Protein 3U12 (pdb70)

Radius of gyration: 17.86 Å; Cα contacts (8 Å, |Δi|>4): 496; chains: 2; bounding box: 50×34×43 Å

InterPro domains:
  IPR001394 Peptidase C19, ubiquitin carboxyl-terminal hydrolase [PF00443] (342-948)
  IPR003903 Ubiquitin interacting motif [PF02809] (704-718)
  IPR003903 Ubiquitin interacting motif [PF02809] (807-822)
  IPR003903 Ubiquitin interacting motif [PF02809] (829-844)
  IPR003903 Ubiquitin interacting motif [PS50330] (704-723)
  IPR003903 Ubiquitin interacting motif [PS50330] (806-825)
  IPR003903 Ubiquitin interacting motif [PS50330] (828-847)
  IPR003903 Ubiquitin interacting motif [SM00726] (651-670)
  IPR003903 Ubiquitin interacting motif [SM00726] (704-723)
  IPR003903 Ubiquitin interacting motif [SM00726] (806-825)
  IPR003903 Ubiquitin interacting motif [SM00726] (828-847)
  IPR018200 Ubiquitin specific protease, conserved site [PS00972] (342-357)
  IPR018200 Ubiquitin specific protease, conserved site [PS00973] (889-907)
  IPR028889 Ubiquitin specific protease UPS, catalytic domain [PS50235] (341-951)
  IPR032069 Ubiquitin carboxyl-terminal hydrolase 37, pleckstrin homology-like domain [PF16674] (1-105)
  IPR032069 Ubiquitin carboxyl-terminal hydrolase 37, pleckstrin homology-like domain [cd13312] (4-106)
  IPR038093 Ubiquitin carboxyl-terminal hydrolase 37, pleckstrin homology-like domain superfamily [G3DSA:2.30.29.180] (3-106)
  IPR038765 Papain-like cysteine peptidase superfamily [SSF54001] (340-948)
  IPR050164 Ubiquitin carboxyl-terminal hydrolases [PTHR24006] (226-951)

Structure (mmCIF, N/CA/C/O backbone):
data_3U12
#
_entry.id   3U12
#
_cell.length_a   64.083
_cell.length_b   64.083
_cell.length_c   218.814
_cell.angle_alpha   90.00
_cell.angle_beta   90.00
_cell.angle_gamma   120.00
#
_symmetry.space_group_name_H-M   'P 61 2 2'
#
loop_
_entity.id
_entity.type
_entity.pdbx_description
1 polymer 'USP37 protein'
2 non-polymer 'SULFATE ION'
3 non-polymer 'ACETATE ION'
4 non-polymer 'UNKNOWN ATOM OR ION'
5 non-polymer 1,2-ETHANEDIOL
6 water water
#
loop_
_atom_site.group_PDB
_atom_site.id
_atom_site.type_symbol
_atom_site.label_atom_id
_atom_site.label_alt_id
_atom_site.label_comp_id
_atom_site.label_asym_id
_atom_site.label_entity_id
_atom_site.label_seq_id
_atom_site.pdbx_PDB_ins_code
_atom_site.Cartn_x
_atom_site.Cartn_y
_atom_site.Cartn_z
_atom_site.occupancy
_atom_site.B_iso_or_equiv
_atom_site.auth_seq_id
_atom_site.auth_comp_id
_atom_site.auth_asym_id
_atom_site.auth_atom_id
_atom_site.pdbx_PDB_model_num
ATOM 1 N N . SER A 1 19 ? -14.238 7.386 19.487 1.00 32.36 3 SER A N 1
ATOM 2 C CA . SER A 1 19 ? -13.741 8.667 18.963 1.00 30.49 3 SER A CA 1
ATOM 3 C C . SER A 1 19 ? -12.263 8.895 19.343 1.00 30.93 3 SER A C 1
ATOM 4 O O . SER A 1 19 ? -11.835 8.511 20.435 1.00 29.16 3 SER A O 1
ATOM 7 N N . LEU A 1 20 ? -11.478 9.473 18.421 1.00 25.50 4 LEU A N 1
ATOM 8 C CA . LEU A 1 20 ? -10.065 9.731 18.654 1.00 24.45 4 LEU A CA 1
ATOM 9 C C . LEU A 1 20 ? -9.830 11.176 18.308 1.00 24.31 4 LEU A C 1
ATOM 10 O O . LEU A 1 20 ? -9.836 11.538 17.125 1.00 20.11 4 LEU A O 1
ATOM 15 N N . LYS A 1 21 ? -9.646 12.010 19.341 1.00 19.72 5 LYS A N 1
ATOM 16 C CA . LYS A 1 21 ? -9.466 13.446 19.156 1.00 18.45 5 LYS A CA 1
ATOM 17 C C . LYS A 1 21 ? -8.527 13.957 20.220 1.00 21.96 5 LYS A C 1
ATOM 18 O O . LYS A 1 21 ? -8.719 13.651 21.391 1.00 20.86 5 LYS A O 1
ATOM 24 N N . ILE A 1 22 ? -7.486 14.696 19.815 1.00 15.97 6 ILE A N 1
ATOM 25 C CA . ILE A 1 22 ? -6.513 15.247 20.767 1.00 16.13 6 ILE A CA 1
ATOM 26 C C . ILE A 1 22 ? -6.373 16.735 20.524 1.00 20.66 6 ILE A C 1
ATOM 27 O O . ILE A 1 22 ? -6.516 17.179 19.387 1.00 17.03 6 ILE A O 1
ATOM 32 N N . HIS A 1 23 ? -6.045 17.487 21.574 1.00 21.46 7 HIS A N 1
ATOM 33 C CA . HIS A 1 23 ? -5.985 18.942 21.605 1.00 23.57 7 HIS A CA 1
ATOM 34 C C . HIS A 1 23 ? -4.623 19.507 21.989 1.00 26.83 7 HIS A C 1
ATOM 35 O O . HIS A 1 23 ? -3.931 18.933 22.824 1.00 24.70 7 HIS A O 1
ATOM 42 N N . GLY A 1 24 ? -4.294 20.678 21.432 1.00 23.48 8 GLY A N 1
ATOM 43 C CA . GLY A 1 24 ? -3.054 21.373 21.757 1.00 24.42 8 GLY A CA 1
ATOM 44 C C . GLY A 1 24 ? -2.582 22.309 20.664 1.00 26.20 8 GLY A C 1
ATOM 45 O O . GLY A 1 24 ? -3.169 22.329 19.584 1.00 23.47 8 GLY A O 1
ATOM 46 N N . PRO A 1 25 ? -1.499 23.084 20.897 1.00 23.97 9 PRO A N 1
ATOM 47 C CA . PRO A 1 25 ? -0.964 23.919 19.812 1.00 23.61 9 PRO A CA 1
ATOM 48 C C . PRO A 1 25 ? -0.559 23.030 18.627 1.00 25.01 9 PRO A C 1
ATOM 49 O O . PRO A 1 25 ? 0.042 21.966 18.813 1.00 22.31 9 PRO A O 1
ATOM 53 N N . ILE A 1 26 ? -0.950 23.446 17.426 1.00 20.64 10 ILE A N 1
ATOM 54 C CA . ILE A 1 26 ? -0.708 22.722 16.181 1.00 19.36 10 ILE A CA 1
ATOM 55 C C . ILE A 1 26 ? 0.126 23.547 15.185 1.00 24.54 10 ILE A C 1
ATOM 56 O O . ILE A 1 26 ? -0.145 24.723 14.982 1.00 22.71 10 ILE A O 1
ATOM 61 N N . ARG A 1 27 ? 1.120 22.896 14.548 1.00 22.31 11 ARG A N 1
ATOM 62 C CA . ARG A 1 27 ? 1.962 23.492 13.517 1.00 23.38 11 ARG A CA 1
ATOM 63 C C . ARG A 1 27 ? 1.993 22.493 12.368 1.00 23.63 11 ARG A C 1
ATOM 64 O O . ARG A 1 27 ? 2.171 21.302 12.601 1.00 21.26 11 ARG A O 1
ATOM 72 N N . ILE A 1 28 ? 1.783 22.962 11.135 1.00 20.62 12 ILE A N 1
ATOM 73 C CA . ILE A 1 28 ? 1.781 22.074 9.976 1.00 19.36 12 ILE A CA 1
ATOM 74 C C . ILE A 1 28 ? 2.716 22.608 8.882 1.00 24.78 12 ILE A C 1
ATOM 75 O O . ILE A 1 28 ? 2.832 23.821 8.695 1.00 25.53 12 ILE A O 1
ATOM 80 N N A ARG A 1 29 ? 3.371 21.695 8.165 0.50 21.49 13 ARG A N 1
ATOM 81 N N B ARG A 1 29 ? 3.376 21.689 8.173 0.50 21.53 13 ARG A N 1
ATOM 82 C CA A ARG A 1 29 ? 4.207 22.002 7.013 0.50 23.97 13 ARG A CA 1
ATOM 83 C CA B ARG A 1 29 ? 4.217 21.974 7.017 0.50 24.02 13 ARG A CA 1
ATOM 84 C C A ARG A 1 29 ? 3.639 21.124 5.882 0.50 26.57 13 ARG A C 1
ATOM 85 C C B ARG A 1 29 ? 3.613 21.111 5.892 0.50 26.40 13 ARG A C 1
ATOM 86 O O A ARG A 1 29 ? 3.753 19.896 5.935 0.50 25.89 13 ARG A O 1
ATOM 87 O O B ARG A 1 29 ? 3.685 19.880 5.957 0.50 25.45 13 ARG A O 1
ATOM 102 N N . SER A 1 30 ? 2.940 21.750 4.921 1.00 21.26 14 SER A N 1
ATOM 103 C CA . SER A 1 30 ? 2.330 21.043 3.787 1.00 19.71 14 SER A CA 1
ATOM 104 C C . SER A 1 30 ? 2.107 21.970 2.628 1.00 23.37 14 SER A C 1
ATOM 105 O O . SER A 1 30 ? 2.115 23.192 2.781 1.00 23.72 14 SER A O 1
ATOM 116 N N . GLN A 1 32 ? -0.764 22.231 1.019 1.00 24.48 16 GLN A N 1
ATOM 117 C CA . GLN A 1 32 ? -2.076 22.883 1.167 1.00 24.80 16 GLN A CA 1
ATOM 118 C C . GLN A 1 32 ? -2.098 23.950 2.273 1.00 27.56 16 GLN A C 1
ATOM 119 O O . GLN A 1 32 ? -2.974 24.812 2.254 1.00 26.69 16 GLN A O 1
ATOM 125 N N . THR A 1 33 ? -1.173 23.893 3.245 1.00 22.77 17 THR A N 1
ATOM 126 C CA . THR A 1 33 ? -1.183 24.927 4.295 1.00 22.03 17 THR A CA 1
ATOM 127 C C . THR A 1 33 ? 0.027 25.918 4.263 1.00 26.51 17 THR A C 1
ATOM 128 O O . THR A 1 33 ? 0.006 26.932 4.964 1.00 26.55 17 THR A O 1
ATOM 132 N N . GLY A 1 34 ? 1.105 25.558 3.573 1.00 23.17 18 GLY A N 1
ATOM 133 C CA . GLY A 1 34 ? 2.357 26.300 3.681 1.00 25.03 18 GLY A CA 1
ATOM 134 C C . GLY A 1 34 ? 2.945 25.905 5.038 1.00 27.56 18 GLY A C 1
ATOM 135 O O . GLY A 1 34 ? 2.609 24.834 5.571 1.00 23.37 18 GLY A O 1
ATOM 136 N N . ILE A 1 35 ? 3.805 26.736 5.625 1.00 28.25 19 ILE A N 1
ATOM 137 C CA . ILE A 1 35 ? 4.344 26.447 6.965 1.00 28.90 19 ILE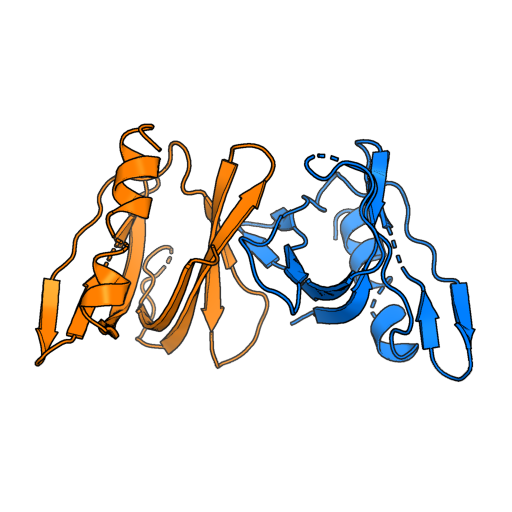 A CA 1
ATOM 138 C C . ILE A 1 35 ? 3.589 27.349 7.933 1.00 32.54 19 ILE A C 1
ATOM 139 O O . ILE A 1 35 ? 3.780 28.565 7.909 1.00 34.67 19 ILE A O 1
ATOM 144 N N . THR A 1 36 ? 2.716 26.770 8.749 1.00 27.05 20 THR A N 1
ATOM 145 C CA . THR A 1 36 ? 1.889 27.560 9.668 1.00 26.83 20 THR A CA 1
ATOM 146 C C . THR A 1 36 ? 2.632 27.921 10.950 1.00 33.03 20 THR A C 1
ATOM 147 O O . THR A 1 36 ? 3.668 27.333 11.245 1.00 34.09 20 THR A O 1
ATOM 151 N N . LYS A 1 37 ? 2.074 28.847 11.740 1.00 30.99 21 LYS A N 1
ATOM 152 C CA . LYS A 1 37 ? 2.608 29.161 13.067 1.00 33.12 21 LYS A CA 1
ATOM 153 C C . LYS A 1 37 ? 1.878 28.212 14.03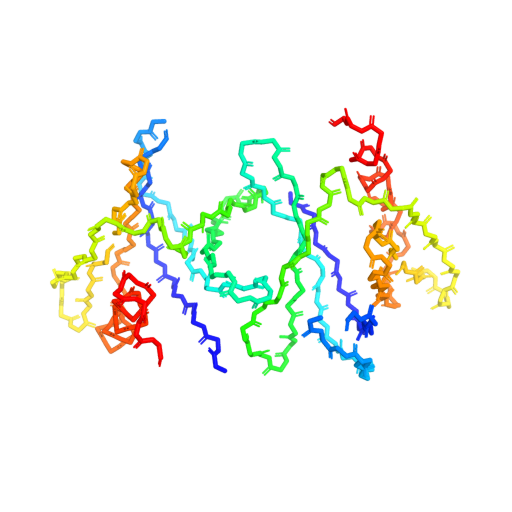6 1.00 35.15 21 LYS A C 1
ATOM 154 O O . LYS A 1 37 ? 0.928 27.545 13.622 1.00 31.20 21 LYS A O 1
ATOM 157 N N . TRP A 1 38 ? 2.322 28.120 15.301 1.00 34.11 22 TRP A N 1
ATOM 158 C CA . TRP A 1 38 ? 1.645 27.287 16.293 1.00 31.94 22 TRP A CA 1
ATOM 159 C C . TRP A 1 38 ? 0.250 27.862 16.564 1.00 34.13 22 TRP A C 1
ATOM 160 O O . TRP A 1 38 ? 0.125 29.049 16.859 1.00 35.04 22 TRP A O 1
ATOM 171 N N . LYS A 1 39 ? -0.795 27.039 16.393 1.00 27.63 23 LYS A N 1
ATOM 172 C CA . LYS A 1 39 ? -2.174 27.485 16.593 1.00 27.04 23 LYS A CA 1
ATOM 173 C C . LYS A 1 39 ? -2.929 26.435 17.381 1.00 28.93 23 LYS A C 1
ATOM 174 O O . LYS A 1 39 ? -2.946 25.267 16.986 1.00 27.06 23 LYS A O 1
ATOM 180 N N . GLU A 1 40 ? -3.609 26.863 18.447 1.00 25.26 24 GLU A N 1
ATOM 181 C CA . GLU A 1 40 ? -4.400 25.979 19.300 1.00 24.29 24 GLU A CA 1
ATOM 182 C C . GLU A 1 40 ? -5.508 25.299 18.489 1.00 25.43 24 GLU A C 1
ATOM 183 O O . GLU A 1 40 ? -6.218 25.962 17.730 1.00 23.47 24 GLU A O 1
ATOM 189 N N . GLY A 1 41 ? -5.659 23.992 18.667 1.00 20.56 25 GLY A N 1
ATOM 190 C CA . GLY A 1 41 ? -6.710 23.263 17.964 1.00 17.97 25 GLY A CA 1
ATOM 191 C C . GLY A 1 41 ? -6.773 21.798 18.297 1.00 20.16 25 GLY A C 1
ATOM 192 O O . GLY A 1 41 ? -6.349 21.397 19.369 1.00 18.14 25 GLY A O 1
ATOM 193 N N . SER A 1 42 ? -7.277 20.981 17.367 1.00 17.45 26 SER A N 1
ATOM 194 C CA . SER A 1 42 ? -7.377 19.558 17.600 1.00 17.19 26 SER A CA 1
ATOM 195 C C . SER A 1 42 ? -7.148 18.752 16.318 1.00 19.36 26 SER A C 1
ATOM 196 O O . SER A 1 42 ? -7.325 19.287 15.215 1.00 17.69 26 SER A O 1
ATOM 199 N N . PHE A 1 43 ? -6.710 17.487 16.491 1.00 14.08 27 PHE A N 1
ATOM 200 C CA . PHE A 1 43 ? -6.596 16.444 15.478 1.00 13.58 27 PHE A CA 1
ATOM 201 C C . PHE A 1 43 ? -7.760 15.493 15.789 1.00 19.05 27 PHE A C 1
ATOM 202 O O . PHE A 1 43 ? -7.891 15.057 16.930 1.00 18.61 27 PHE A O 1
ATOM 210 N N . GLU A 1 44 ? -8.587 15.170 14.800 1.00 15.90 28 GLU A N 1
ATOM 211 C CA . GLU A 1 44 ? -9.722 14.258 15.015 1.00 16.36 28 GLU A CA 1
ATOM 212 C C . GLU A 1 44 ? -9.682 13.201 13.928 1.00 19.92 28 GLU A C 1
ATOM 213 O O . GLU A 1 44 ? -9.511 13.543 12.756 1.00 18.25 28 GLU A O 1
ATOM 219 N N . ILE A 1 45 ? -9.919 11.939 14.295 1.00 16.27 29 ILE A N 1
ATOM 220 C CA . ILE A 1 45 ? -9.964 10.897 13.280 1.00 15.05 29 ILE A CA 1
ATOM 221 C C . ILE A 1 45 ? -11.378 10.849 12.672 1.00 17.48 29 ILE A C 1
ATOM 222 O O . ILE A 1 45 ? -12.364 10.831 13.418 1.00 16.13 29 ILE A O 1
ATOM 227 N N . VAL A 1 46 ? -11.464 10.758 11.329 1.00 13.95 30 VAL A N 1
ATOM 228 C CA . VAL A 1 46 ? -12.744 10.563 10.626 1.00 15.26 30 VAL A CA 1
ATOM 229 C C . VAL A 1 46 ? -12.594 9.376 9.647 1.00 16.72 30 VAL A C 1
ATOM 230 O O . VAL A 1 46 ? -11.479 8.988 9.364 1.00 15.06 30 VAL A O 1
ATOM 234 N N . GLU A 1 47 ? -13.692 8.859 9.090 1.00 16.25 31 GLU A N 1
ATOM 235 C CA . GLU A 1 47 ? -13.589 7.751 8.137 1.00 18.45 31 GLU A CA 1
ATOM 236 C C . GLU A 1 47 ? -14.766 7.629 7.209 1.00 26.54 31 GLU A C 1
ATOM 237 O O . GLU A 1 47 ? -15.842 8.183 7.458 1.00 26.41 31 GLU A O 1
ATOM 243 N N . LYS A 1 48 ? -14.560 6.850 6.144 1.00 26.93 32 LYS A N 1
ATOM 244 C CA . LYS A 1 48 ? -15.586 6.450 5.167 1.00 30.06 32 LYS A CA 1
ATOM 245 C C . LYS A 1 48 ? -15.085 5.192 4.474 1.00 38.00 32 LYS A C 1
ATOM 246 O O . LYS A 1 48 ? -13.946 5.179 4.006 1.00 37.18 32 LYS A O 1
ATOM 252 N N . GLU A 1 49 ? -15.916 4.140 4.448 1.00 39.54 33 GLU A N 1
ATOM 253 C CA . GLU A 1 49 ? -15.663 2.833 3.818 1.00 42.66 33 GLU A CA 1
ATOM 254 C C . GLU A 1 49 ? -14.177 2.412 3.916 1.00 47.45 33 GLU A C 1
ATOM 255 O O . GLU A 1 49 ? -13.463 2.356 2.910 1.00 48.52 33 GLU A O 1
ATOM 257 N N . ASN A 1 50 ? -13.712 2.220 5.160 1.00 43.38 34 ASN A N 1
ATOM 258 C CA . ASN A 1 50 ? -12.359 1.793 5.546 1.00 43.76 34 ASN A CA 1
ATOM 259 C C . ASN A 1 50 ? -11.234 2.830 5.326 1.00 43.60 34 ASN A C 1
ATOM 260 O O . ASN A 1 50 ? -10.153 2.629 5.878 1.00 44.55 34 ASN A O 1
ATOM 262 N N . LYS A 1 51 ? -11.464 3.922 4.569 1.00 35.66 35 LYS A N 1
ATOM 263 C CA . LYS A 1 51 ? -10.433 4.955 4.386 1.00 31.21 35 LYS A CA 1
ATOM 264 C C . LYS A 1 51 ? -10.446 5.919 5.601 1.00 29.67 35 LYS A C 1
ATOM 265 O O . LYS A 1 51 ? -11.466 6.557 5.887 1.00 27.70 35 LYS A O 1
ATOM 271 N N . VAL A 1 52 ? -9.305 6.031 6.289 1.00 22.05 36 VAL A N 1
ATOM 272 C CA . VAL A 1 52 ? -9.163 6.853 7.493 1.00 18.83 36 VAL A CA 1
ATOM 273 C C . VAL A 1 52 ? -8.483 8.180 7.167 1.00 19.00 36 VAL A C 1
ATOM 274 O O . VAL A 1 52 ? -7.496 8.201 6.431 1.00 18.05 36 VAL A O 1
ATOM 278 N N . SER A 1 53 ? -9.031 9.292 7.685 1.00 14.03 37 SER A N 1
ATOM 279 C CA . SER A 1 53 ? -8.415 10.592 7.488 1.00 13.06 37 SER A CA 1
ATOM 280 C C . SER A 1 53 ? -8.324 11.331 8.806 1.00 16.16 37 SER A C 1
ATOM 281 O O . SER A 1 53 ? -8.880 10.880 9.821 1.00 16.81 37 SER A O 1
ATOM 284 N N A LEU A 1 54 ? -7.603 12.460 8.807 0.50 14.84 38 LEU A N 1
ATOM 285 N N B LEU A 1 54 ? -7.608 12.450 8.805 0.50 12.31 38 LEU A N 1
ATOM 286 C CA A LEU A 1 54 ? -7.407 13.294 9.986 0.50 14.67 38 LEU A CA 1
ATOM 287 C CA B LEU A 1 54 ? -7.446 13.277 9.984 0.50 10.71 38 LEU A CA 1
ATOM 288 C C A LEU A 1 54 ? -7.871 14.728 9.703 0.50 15.18 38 LEU A C 1
ATOM 289 C C B LEU A 1 5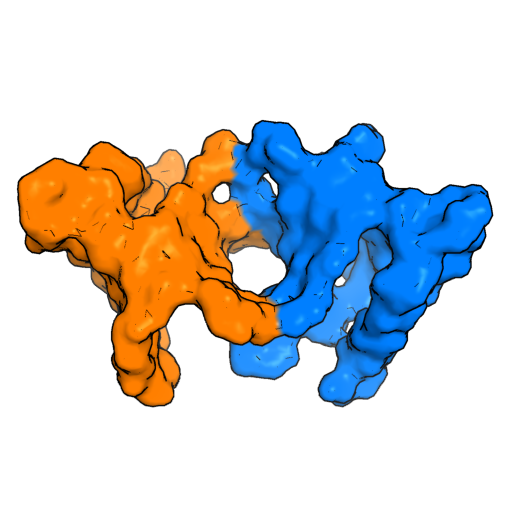4 ? -7.951 14.686 9.659 0.50 13.30 38 LEU A C 1
ATOM 290 O O A LEU A 1 54 ? -7.421 15.339 8.736 0.50 14.43 38 LEU A O 1
ATOM 291 O O B LEU A 1 54 ? -7.600 15.241 8.619 0.50 12.70 38 LEU A O 1
ATOM 300 N N . VAL A 1 55 ? -8.746 15.264 10.567 1.00 11.94 39 VAL A N 1
ATOM 301 C CA . VAL A 1 55 ? -9.252 16.623 10.442 1.00 12.51 39 VAL A CA 1
ATOM 302 C C . VAL A 1 55 ? -8.515 17.505 11.437 1.00 16.24 39 VAL A C 1
ATOM 303 O O . VAL A 1 55 ? -8.425 17.172 12.624 1.00 14.21 39 VAL A O 1
ATOM 307 N N . VAL A 1 56 ? -8.044 18.658 10.954 1.00 15.21 40 VAL A N 1
ATOM 308 C CA . VAL A 1 56 ? -7.386 19.669 11.777 1.00 15.70 40 VAL A CA 1
ATOM 309 C C . VAL A 1 56 ? -8.387 20.812 11.977 1.00 20.02 40 VAL A C 1
ATOM 310 O O . VAL A 1 56 ? -8.736 21.505 11.023 1.00 18.63 40 VAL A O 1
ATOM 314 N N . HIS A 1 57 ? -8.858 20.990 13.208 1.00 18.96 41 HIS A N 1
ATOM 315 C CA . HIS A 1 57 ? -9.781 22.086 13.554 1.00 20.75 41 HIS A CA 1
ATOM 316 C C . HIS A 1 57 ? -8.982 23.079 14.389 1.00 25.16 41 HIS A C 1
ATOM 317 O O . HIS A 1 57 ? -8.222 22.673 15.284 1.00 25.64 41 HIS A O 1
ATOM 324 N N . TYR A 1 58 ? -9.170 24.362 14.135 1.00 18.86 42 TYR A N 1
ATOM 325 C CA . TYR A 1 58 ? -8.525 25.400 14.925 1.00 20.48 42 TYR A CA 1
ATOM 326 C C . TYR A 1 58 ? -9.564 26.078 15.780 1.00 28.50 42 TYR A C 1
ATOM 327 O O . TYR A 1 58 ? -10.714 26.214 15.356 1.00 27.41 42 TYR A O 1
ATOM 336 N N . ASN A 1 59 ? -9.166 26.486 17.000 1.00 29.34 43 ASN A N 1
ATOM 337 C CA . ASN A 1 59 ? -10.033 27.223 17.921 1.00 32.32 43 ASN A CA 1
ATOM 338 C C . ASN A 1 59 ? -10.537 28.517 17.284 1.00 36.87 43 ASN A C 1
ATOM 339 O O . ASN A 1 59 ? -11.699 28.831 17.475 1.00 38.21 43 ASN A O 1
ATOM 344 N N . THR A 1 60 ? -9.686 29.238 16.514 1.00 34.36 44 THR A N 1
ATOM 345 C CA . THR A 1 60 ? -10.042 30.507 15.853 1.00 36.77 44 THR A CA 1
ATOM 346 C C . THR A 1 60 ? -11.111 30.338 14.757 1.00 41.56 44 THR A C 1
ATOM 347 O O . THR A 1 60 ? -11.719 31.323 14.359 1.00 44.25 44 THR A O 1
ATOM 351 N N . GLY A 1 61 ? -11.333 29.113 14.289 1.00 36.40 45 GLY A N 1
ATOM 352 C CA . GLY A 1 61 ? -12.344 28.846 13.270 1.00 35.41 45 GLY A CA 1
ATOM 353 C C . GLY A 1 61 ? -11.781 28.571 11.893 1.00 35.54 45 GLY A C 1
ATOM 354 O O . GLY A 1 61 ? -10.672 28.041 11.765 1.00 33.94 45 GLY A O 1
ATOM 355 N N . GLY A 1 62 ? -12.548 28.940 10.872 1.00 30.03 46 GLY A N 1
ATOM 356 C CA . GLY A 1 62 ? -12.200 28.673 9.481 1.00 28.62 46 GLY A CA 1
ATOM 357 C C . GLY A 1 62 ? -12.643 27.279 9.056 1.00 30.26 46 GLY A C 1
ATOM 358 O O . GLY A 1 62 ? -13.091 26.486 9.890 1.00 29.51 46 GLY A O 1
ATOM 359 N N . ILE A 1 63 ? -12.520 26.955 7.760 1.00 24.83 47 ILE A N 1
ATOM 360 C CA . ILE A 1 63 ? -12.881 25.619 7.257 1.00 21.65 47 ILE A CA 1
ATOM 361 C C . ILE A 1 63 ? -11.774 24.610 7.637 1.00 22.41 47 ILE A C 1
ATOM 362 O O . ILE A 1 63 ? -10.628 24.793 7.216 1.00 21.96 47 ILE A O 1
ATOM 367 N N . PRO A 1 64 ? -12.089 23.533 8.390 1.00 16.58 48 PRO A N 1
ATOM 368 C CA . PRO A 1 64 ? -11.045 22.548 8.733 1.00 14.92 48 PRO A CA 1
ATOM 369 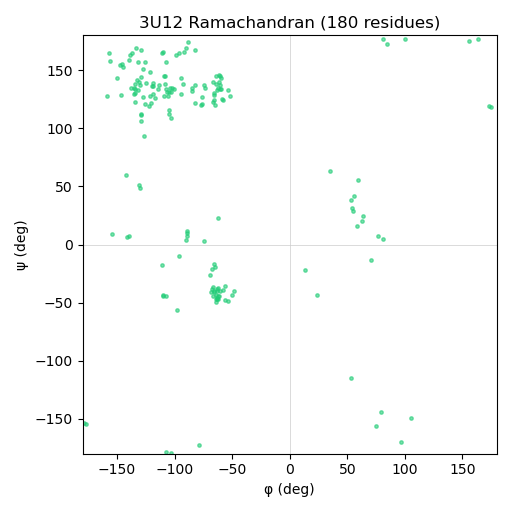C C . PRO A 1 64 ? -10.441 21.875 7.508 1.00 17.72 48 PRO A C 1
ATOM 370 O O . PRO A 1 64 ? -11.136 21.623 6.541 1.00 18.69 48 PRO A O 1
ATOM 374 N N . ARG A 1 65 ? -9.160 21.558 7.572 1.00 16.29 49 ARG A N 1
ATOM 375 C CA . ARG A 1 65 ? -8.451 20.859 6.502 1.00 16.14 49 ARG A CA 1
ATOM 376 C C . ARG A 1 65 ? -8.341 19.401 6.859 1.00 19.10 49 ARG A C 1
ATOM 377 O O . ARG A 1 65 ? -8.228 19.042 8.055 1.00 19.68 49 ARG A O 1
ATOM 385 N N A ILE A 1 66 ? -8.359 18.545 5.841 0.50 15.46 50 ILE A N 1
ATOM 386 N N B ILE A 1 66 ? -8.326 18.563 5.824 0.50 15.86 50 ILE A N 1
ATOM 387 C CA A ILE A 1 66 ? -8.291 17.105 6.028 0.50 15.27 50 ILE A CA 1
ATOM 388 C CA B ILE A 1 66 ? -8.254 17.115 5.920 0.50 15.88 50 ILE A CA 1
ATOM 389 C C A ILE A 1 66 ? -7.075 16.496 5.315 0.50 19.16 50 ILE A C 1
ATOM 390 C C B ILE A 1 66 ? -6.963 16.574 5.346 0.50 19.51 50 ILE A C 1
ATOM 391 O O A ILE A 1 66 ? -6.746 16.872 4.192 0.50 19.52 50 ILE A O 1
ATOM 392 O O B ILE A 1 66 ? -6.488 17.051 4.317 0.50 20.31 50 ILE A O 1
ATOM 401 N N . PHE A 1 67 ? -6.443 15.514 5.983 1.00 15.36 51 PHE A N 1
ATOM 402 C CA . PHE A 1 67 ? -5.254 14.829 5.514 1.00 15.47 51 PHE A CA 1
ATOM 403 C C . PHE A 1 67 ? -5.579 13.359 5.553 1.00 19.26 51 PHE A C 1
ATOM 404 O O . PHE A 1 67 ? -5.979 12.837 6.607 1.00 18.15 51 PHE A O 1
ATOM 412 N N . GLN A 1 68 ? -5.416 12.686 4.421 1.00 17.74 52 GLN A N 1
ATOM 413 C CA . GLN A 1 68 ? -5.612 11.235 4.329 1.00 18.41 52 GLN A CA 1
ATOM 414 C C . GLN A 1 68 ? -4.550 10.507 5.148 1.00 21.10 52 GLN A C 1
ATOM 415 O O . GLN A 1 68 ? -3.393 10.918 5.132 1.00 20.00 52 GLN A O 1
ATOM 421 N N . LEU A 1 69 ? -4.954 9.428 5.863 1.00 17.74 53 LEU A N 1
ATOM 422 C CA . LEU A 1 69 ? -4.056 8.597 6.663 1.00 17.75 53 LEU A CA 1
ATOM 423 C C . LEU A 1 69 ? -3.873 7.225 6.055 1.00 21.27 53 LEU A C 1
ATOM 424 O O . LEU A 1 69 ? -2.746 6.756 6.014 1.00 20.47 53 LEU A O 1
ATOM 429 N N . SER A 1 70 ? -4.961 6.580 5.579 1.00 20.26 54 SER A N 1
ATOM 430 C CA . SER A 1 70 ? -4.896 5.232 4.967 1.00 22.51 54 SER A CA 1
ATOM 431 C C . SER A 1 70 ? -3.956 5.245 3.765 1.00 26.79 54 SER A C 1
ATOM 432 O O . SER A 1 70 ? -4.092 6.123 2.890 1.00 25.19 54 SER A O 1
ATOM 435 N N . HIS A 1 71 ? -2.947 4.337 3.783 1.00 25.08 55 HIS A N 1
ATOM 436 C CA . HIS A 1 71 ? -1.885 4.200 2.771 1.00 27.60 55 HIS A CA 1
ATOM 437 C C . HIS A 1 71 ? -1.164 5.548 2.566 1.00 29.35 55 HIS A C 1
ATOM 438 O O . HIS A 1 71 ? -0.765 5.838 1.438 1.00 28.52 55 HIS A O 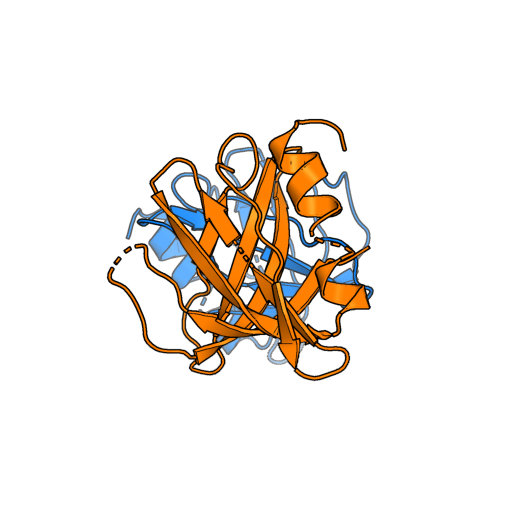1
ATOM 445 N N . ASN A 1 72 ? -1.057 6.388 3.630 1.00 23.48 56 ASN A N 1
ATOM 446 C CA . ASN A 1 72 ? -0.454 7.724 3.515 1.00 22.76 56 ASN A CA 1
ATOM 447 C C . ASN A 1 72 ? 0.401 8.122 4.735 1.00 25.71 56 ASN A C 1
ATOM 448 O O . ASN A 1 72 ? 0.886 9.245 4.791 1.00 25.08 56 ASN A O 1
ATOM 453 N N . ILE A 1 73 ? 0.626 7.214 5.679 1.00 21.73 57 ILE A N 1
ATOM 454 C CA . ILE A 1 73 ? 1.457 7.504 6.853 1.00 22.90 57 ILE A CA 1
ATOM 455 C C . ILE A 1 73 ? 2.889 7.041 6.570 1.00 32.62 57 ILE A C 1
ATOM 456 O O . ILE A 1 73 ? 3.102 5.899 6.137 1.00 33.90 57 ILE A O 1
ATOM 461 N N . LYS A 1 74 ? 3.853 7.938 6.805 1.00 29.66 58 LYS A N 1
ATOM 462 C CA . LYS A 1 74 ? 5.269 7.653 6.628 1.00 32.20 58 LYS A CA 1
ATOM 463 C C . LYS A 1 74 ? 5.839 7.295 7.991 1.00 36.63 58 LYS A C 1
ATOM 464 O O . LYS A 1 74 ? 6.390 6.202 8.150 1.00 40.33 58 LYS A O 1
ATOM 470 N N . ASN A 1 75 ? 5.693 8.196 8.987 1.00 31.07 59 ASN A N 1
ATOM 471 C CA . ASN A 1 75 ? 6.183 7.932 10.350 1.00 32.07 59 ASN A CA 1
ATOM 472 C C . ASN A 1 75 ? 5.436 8.750 11.406 1.00 33.37 59 ASN A C 1
ATOM 473 O O . ASN A 1 75 ? 4.759 9.748 11.096 1.00 30.50 59 ASN A O 1
ATOM 478 N N . VAL A 1 76 ? 5.485 8.261 12.637 1.00 29.77 60 VAL A N 1
ATOM 479 C CA . VAL A 1 76 ? 4.875 8.873 13.819 1.00 30.24 60 VAL A CA 1
ATOM 480 C C . VAL A 1 76 ? 5.894 8.852 14.954 1.00 36.67 60 VAL A C 1
ATOM 481 O O . VAL A 1 76 ? 6.418 7.791 15.307 1.00 38.49 60 VAL A O 1
ATOM 485 N N . VAL A 1 77 ? 6.209 10.028 15.489 1.00 32.76 61 VAL A N 1
ATOM 486 C CA . VAL A 1 77 ? 7.179 10.178 16.567 1.00 34.69 61 VAL A CA 1
ATOM 487 C C . VAL A 1 77 ? 6.502 10.924 17.715 1.00 38.17 61 VAL A C 1
ATOM 488 O O . VAL A 1 77 ? 5.762 11.880 17.467 1.00 35.14 61 VAL A O 1
ATOM 492 N N . LEU A 1 78 ? 6.763 10.488 18.958 1.00 35.27 62 LEU A N 1
ATOM 493 C CA . LEU A 1 78 ? 6.345 11.159 20.186 1.00 36.46 62 LEU A CA 1
ATOM 494 C C . LEU A 1 78 ? 7.598 11.643 20.876 1.00 45.59 62 LEU A C 1
ATOM 495 O O . LEU A 1 78 ? 8.582 10.903 20.956 1.00 48.29 62 LEU A O 1
ATOM 500 N N . ARG A 1 79 ? 7.563 12.864 21.398 1.00 44.01 63 ARG A N 1
ATOM 501 C CA . ARG A 1 79 ? 8.673 13.449 22.149 1.00 47.42 63 ARG A CA 1
ATOM 502 C C . ARG A 1 79 ? 8.137 14.081 23.439 1.00 51.86 63 ARG A C 1
ATOM 503 O O . ARG A 1 79 ? 7.031 14.629 23.404 1.00 48.59 63 ARG A O 1
ATOM 511 N N . PRO A 1 80 ? 8.856 13.991 24.593 1.00 52.24 64 PRO A N 1
ATOM 512 C CA . PRO A 1 80 ? 8.337 14.614 25.828 1.00 53.47 64 PRO A CA 1
ATOM 513 C C . PRO A 1 80 ? 8.173 16.124 25.674 1.00 58.29 64 PRO A C 1
ATOM 514 O O . PRO A 1 80 ? 9.004 16.769 25.034 1.00 60.04 64 PRO A O 1
ATOM 518 N N . SER A 1 81 ? 7.084 16.675 26.221 1.00 53.99 65 SER A N 1
ATOM 519 C CA . SER A 1 81 ? 6.768 18.101 26.118 1.00 54.26 65 SER A CA 1
ATOM 520 C C . SER A 1 81 ? 6.440 18.694 27.492 1.00 61.94 65 SER A C 1
ATOM 521 O O . SER A 1 81 ? 5.443 19.406 27.657 1.00 61.15 65 SER A O 1
ATOM 524 N N . GLY A 1 82 ? 7.302 18.401 28.453 1.00 63.25 66 GLY A N 1
ATOM 525 C CA . GLY A 1 82 ? 7.150 18.810 29.842 1.00 66.05 66 GLY A CA 1
ATOM 526 C C . GLY A 1 82 ? 6.524 17.694 30.654 1.00 69.16 66 GLY A C 1
ATOM 527 O O . GLY A 1 82 ? 6.372 16.570 30.151 1.00 67.96 66 GLY A O 1
ATOM 528 N N . ALA A 1 83 ? 6.136 18.003 31.907 1.00 65.38 67 ALA A N 1
ATOM 529 C CA . ALA A 1 83 ? 5.529 17.036 32.822 1.00 64.53 67 ALA A CA 1
ATOM 530 C C . ALA A 1 83 ? 4.142 16.567 32.363 1.00 61.16 67 ALA A C 1
ATOM 531 O O . ALA A 1 83 ? 3.242 17.384 32.149 1.00 58.93 67 ALA A O 1
ATOM 533 N N . LYS A 1 84 ? 4.007 15.233 32.190 1.00 53.74 68 LYS A N 1
ATOM 534 C CA . LYS A 1 84 ? 2.810 14.471 31.816 1.00 49.71 68 LYS A CA 1
ATOM 535 C C . LYS A 1 84 ? 2.257 14.820 30.433 1.00 46.32 68 LYS A C 1
ATOM 536 O O . LYS A 1 84 ? 1.089 14.532 30.157 1.00 43.20 68 LYS A O 1
ATOM 538 N N . GLN A 1 85 ? 3.094 15.414 29.559 1.00 40.39 69 GLN A N 1
ATOM 539 C CA . GLN A 1 85 ? 2.673 15.828 28.220 1.00 36.74 69 GLN A CA 1
ATOM 540 C C . GLN A 1 85 ? 3.643 15.372 27.139 1.00 38.60 69 GLN A C 1
ATOM 541 O O . GLN A 1 85 ? 4.818 15.108 27.407 1.00 38.43 69 GLN A O 1
ATOM 547 N N . SER A 1 86 ? 3.141 15.279 25.912 1.00 32.83 70 SER A N 1
ATOM 548 C CA . SER A 1 86 ? 3.936 14.848 24.770 1.00 31.93 70 SER A CA 1
ATOM 549 C C . SER A 1 86 ? 3.638 15.655 23.514 1.00 32.27 70 SER A C 1
ATOM 550 O O . SER A 1 86 ? 2.580 16.289 23.386 1.00 29.37 70 SER A O 1
ATOM 553 N N . ARG A 1 87 ? 4.598 15.630 22.592 1.00 29.07 71 ARG A N 1
ATOM 554 C CA . ARG A 1 87 ? 4.472 16.237 21.282 1.00 27.28 71 ARG A CA 1
ATOM 555 C C . ARG A 1 87 ? 4.383 15.089 20.314 1.00 28.97 71 ARG A C 1
ATOM 556 O O . ARG A 1 87 ? 5.210 14.177 20.363 1.00 30.84 71 ARG A O 1
ATOM 564 N N . LEU A 1 88 ? 3.366 15.105 19.469 1.00 23.06 72 LEU A N 1
ATOM 565 C CA . LEU A 1 88 ? 3.161 14.060 18.482 1.00 22.87 72 LEU A CA 1
ATOM 566 C C . LEU A 1 88 ? 3.494 14.627 17.116 1.00 27.87 72 LEU A C 1
ATOM 567 O O . LEU A 1 88 ? 2.947 15.658 16.725 1.00 25.62 72 LEU A O 1
ATOM 580 N N . LEU A 1 90 ? 3.588 13.646 13.126 1.00 21.99 74 LEU A N 1
ATOM 581 C CA . LEU A 1 90 ? 3.101 12.776 12.068 1.00 20.58 74 LEU A CA 1
ATOM 582 C C . LEU A 1 90 ? 3.627 13.243 10.720 1.00 23.96 74 LEU A C 1
ATOM 583 O O . LEU A 1 90 ? 3.296 14.347 10.287 1.00 21.22 74 LEU A O 1
ATOM 588 N N . THR A 1 91 ? 4.400 12.381 10.045 1.00 21.31 75 THR A N 1
ATOM 589 C CA . THR A 1 91 ? 4.863 12.634 8.687 1.00 22.83 75 THR A CA 1
ATOM 590 C C . THR A 1 91 ? 4.041 11.746 7.757 1.00 25.84 75 THR A C 1
ATOM 591 O O . THR A 1 91 ? 3.908 10.540 7.994 1.00 25.06 75 THR A O 1
ATOM 595 N N . LEU A 1 92 ? 3.510 12.338 6.693 1.00 21.72 76 LEU A N 1
ATOM 596 C CA . LEU A 1 92 ? 2.747 11.616 5.678 1.00 21.63 76 LEU A CA 1
ATOM 597 C C . LEU A 1 92 ? 3.637 11.250 4.498 1.00 31.06 76 LEU A C 1
ATOM 598 O O . LEU A 1 92 ? 4.720 11.802 4.392 1.00 33.09 76 LEU A O 1
ATOM 603 N N . GLN A 1 93 ? 3.190 10.327 3.613 1.00 30.86 77 GLN A N 1
ATOM 604 C CA . GLN A 1 93 ? 3.959 9.851 2.456 1.00 34.17 77 GLN A CA 1
ATOM 605 C C . GLN A 1 93 ? 4.167 10.948 1.403 1.00 40.19 77 GLN A C 1
ATOM 606 O O . GLN A 1 93 ? 5.128 10.877 0.626 1.00 41.89 77 GLN A O 1
ATOM 612 N N . ASP A 1 94 ? 3.317 11.987 1.417 1.00 35.82 78 ASP A N 1
ATOM 613 C CA . ASP A 1 94 ? 3.474 13.119 0.510 1.00 37.84 78 ASP A CA 1
ATOM 614 C C . ASP A 1 94 ? 4.378 14.209 1.144 1.00 40.76 78 ASP A C 1
ATOM 615 O O . ASP A 1 94 ? 4.510 15.301 0.591 1.00 41.65 78 ASP A O 1
ATOM 620 N N . ASN A 1 95 ? 4.989 13.894 2.309 1.00 35.73 79 ASN A N 1
ATOM 621 C CA . ASN A 1 95 ? 5.944 14.724 3.059 1.00 36.36 79 ASN A CA 1
ATOM 622 C C . ASN A 1 95 ? 5.297 15.802 3.924 1.00 35.78 79 ASN A C 1
ATOM 623 O O . ASN A 1 95 ? 6.026 16.572 4.557 1.00 36.55 79 ASN A O 1
ATOM 628 N N . SER A 1 96 ? 3.945 15.832 4.003 1.00 28.16 80 SER A N 1
ATOM 629 C CA . SER A 1 96 ? 3.247 16.728 4.920 1.00 25.23 80 SER A CA 1
ATOM 630 C C . SER A 1 96 ? 3.712 16.358 6.348 1.00 28.11 80 SER A C 1
ATOM 631 O O . SER A 1 96 ? 3.899 15.172 6.663 1.00 27.30 80 SER A O 1
ATOM 634 N N . PHE A 1 97 ? 3.983 17.373 7.164 1.00 24.06 81 PHE A N 1
ATOM 635 C CA . PHE A 1 97 ? 4.440 17.196 8.535 1.00 23.46 81 PHE A CA 1
ATOM 636 C C . PHE A 1 97 ? 3.455 17.914 9.443 1.00 25.91 81 PHE A C 1
ATOM 637 O O . PHE A 1 97 ? 3.270 19.124 9.310 1.00 26.05 81 PHE A O 1
ATOM 645 N N . LEU A 1 98 ? 2.809 17.164 10.333 1.00 19.91 82 LEU A N 1
ATOM 646 C CA . LEU A 1 98 ? 1.819 17.675 11.276 1.00 19.03 82 LEU A CA 1
ATOM 647 C C . LEU A 1 98 ? 2.312 17.490 12.682 1.00 22.74 82 LEU A C 1
ATOM 648 O O . LEU A 1 98 ? 2.636 16.365 13.082 1.00 21.78 82 LEU A O 1
ATOM 653 N N A SER A 1 99 ? 2.339 18.579 13.444 0.50 19.31 83 SER A N 1
ATOM 654 N N B SER A 1 99 ? 2.385 18.583 13.445 0.50 19.84 83 SER A N 1
ATOM 655 C CA A SER A 1 99 ? 2.764 18.543 14.836 0.50 20.04 83 SER A CA 1
ATOM 656 C CA B SER A 1 99 ? 2.839 18.527 14.835 0.50 20.85 83 SER A CA 1
ATOM 657 C C A SER A 1 99 ? 1.681 19.047 15.772 0.50 22.90 83 SER A C 1
ATOM 658 C C B SER A 1 99 ? 1.777 19.088 15.797 0.50 23.68 83 SER A C 1
ATOM 659 O O A SER A 1 99 ? 0.952 19.984 15.446 0.50 21.32 83 SER A O 1
ATOM 660 O O B SER A 1 99 ? 1.136 20.095 15.496 0.50 22.74 83 SER A O 1
ATOM 665 N N . ILE A 1 100 ? 1.569 18.400 16.929 1.00 19.75 84 ILE A N 1
ATOM 666 C CA . ILE A 1 100 ? 0.612 18.785 17.966 1.00 18.08 84 ILE A CA 1
ATOM 667 C C . ILE A 1 100 ? 1.360 18.676 19.285 1.00 21.76 84 ILE A C 1
ATOM 668 O O . ILE A 1 100 ? 2.004 17.657 19.562 1.00 20.69 84 ILE A O 1
ATOM 673 N N . ASP A 1 101 ? 1.357 19.771 20.041 1.00 19.10 85 ASP A N 1
ATOM 674 C CA . ASP A 1 101 ? 2.146 19.873 21.261 1.00 20.93 85 ASP A CA 1
ATOM 675 C C . ASP A 1 101 ? 1.293 19.877 22.527 1.00 26.87 85 ASP A C 1
ATOM 676 O O . ASP A 1 101 ? 0.073 20.025 22.445 1.00 25.14 85 ASP A O 1
ATOM 681 N N . LYS A 1 102 ? 1.941 19.666 23.698 1.00 26.68 86 LYS A N 1
ATOM 682 C CA . LYS A 1 102 ? 1.326 19.705 25.026 1.00 28.23 86 LYS A CA 1
ATOM 683 C C . LYS A 1 102 ? 0.085 18.785 25.158 1.00 30.76 86 LYS A C 1
ATOM 684 O O . LYS A 1 102 ? -0.884 19.131 25.835 1.00 31.44 86 LYS A O 1
ATOM 690 N N . VAL A 1 103 ? 0.139 17.604 24.538 1.00 24.88 87 VAL A N 1
ATOM 691 C CA . VAL A 1 103 ? -0.947 16.622 24.603 1.00 22.11 87 VAL A CA 1
ATOM 692 C C . VAL A 1 103 ? -0.774 15.784 25.859 1.00 28.73 87 VAL A C 1
ATOM 693 O O . VAL A 1 103 ? 0.326 15.266 26.046 1.00 29.37 87 VAL A O 1
ATOM 697 N N . PRO A 1 104 ? -1.822 15.551 26.700 1.00 28.67 88 PRO A N 1
ATOM 698 C CA . PRO A 1 104 ? -1.641 14.639 27.847 1.00 30.85 88 PRO A CA 1
ATOM 699 C C . PRO A 1 104 ? -1.060 13.330 27.305 1.00 33.51 88 PRO A C 1
ATOM 700 O O . PRO A 1 104 ? -1.524 12.845 26.265 1.00 29.86 88 PRO A O 1
ATOM 704 N N . SER A 1 105 ? 0.052 12.862 27.905 1.00 32.01 89 SER A N 1
ATOM 705 C CA . SER A 1 105 ? 0.835 11.705 27.442 1.00 31.89 89 SER A CA 1
ATOM 706 C C . SER A 1 105 ? 0.030 10.438 27.112 1.00 35.79 89 SER A C 1
ATOM 707 O O . SER A 1 105 ? 0.349 9.785 26.118 1.00 35.28 89 SER A O 1
ATOM 710 N N . LYS A 1 106 ? -0.999 10.099 27.907 1.00 33.77 90 LYS A N 1
ATOM 711 C CA . LYS A 1 106 ? -1.844 8.907 27.667 1.00 33.15 90 LYS A CA 1
ATOM 712 C C . LYS A 1 106 ? -2.632 9.061 26.361 1.00 32.84 90 LYS A C 1
ATOM 713 O O . LYS A 1 106 ? -2.759 8.106 25.601 1.00 30.40 90 LYS A O 1
ATOM 719 N N . ASP A 1 107 ? -3.154 10.274 26.102 1.00 29.14 91 ASP A N 1
ATOM 720 C CA . ASP A 1 107 ? -3.908 10.585 24.887 1.00 26.15 91 ASP A CA 1
ATOM 721 C C . ASP A 1 107 ? -3.000 10.522 23.658 1.00 27.75 91 ASP A C 1
ATOM 722 O O . ASP A 1 107 ? -3.392 9.948 22.644 1.00 27.87 91 ASP A O 1
ATOM 727 N N . ALA A 1 108 ? -1.784 11.091 23.750 1.00 23.31 92 ALA A N 1
ATOM 728 C CA . ALA A 1 108 ? -0.809 11.090 22.655 1.00 21.05 92 ALA A CA 1
ATOM 729 C C . ALA A 1 108 ? -0.384 9.646 22.302 1.00 25.08 92 ALA A C 1
ATOM 730 O O . ALA A 1 108 ? -0.283 9.316 21.130 1.00 22.40 92 ALA A O 1
ATOM 732 N N . GLU A 1 109 ? -0.190 8.782 23.316 1.00 23.52 93 GLU A N 1
ATOM 733 C CA . GLU A 1 109 ? 0.201 7.389 23.124 1.00 24.66 93 GLU A CA 1
ATOM 734 C C . GLU A 1 109 ? -0.910 6.571 22.456 1.00 26.37 93 GLU A C 1
ATOM 735 O O . GLU A 1 109 ? -0.622 5.729 21.608 1.00 24.82 93 GLU A O 1
ATOM 741 N N . GLU A 1 110 ? -2.171 6.837 22.826 1.00 23.73 94 GLU A N 1
ATOM 74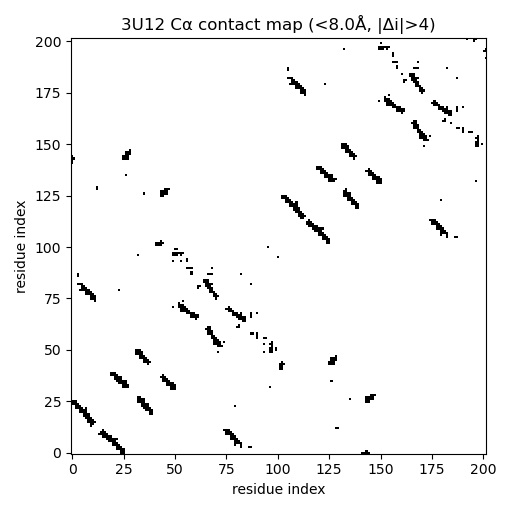2 C CA . GLU A 1 110 ? -3.333 6.180 22.237 1.00 23.76 94 GLU A CA 1
ATOM 743 C C . GLU A 1 110 ? -3.435 6.555 20.747 1.00 23.72 94 GLU A C 1
ATOM 744 O O . GLU A 1 110 ? -3.643 5.675 19.903 1.00 21.87 94 GLU A O 1
ATOM 758 N N A ARG A 1 112 ? -0.908 7.647 18.791 0.50 17.85 96 ARG A N 1
ATOM 759 N N B ARG A 1 112 ? -0.915 7.637 18.810 0.50 18.05 96 ARG A N 1
ATOM 760 C CA A ARG A 1 112 ? 0.251 7.015 18.139 0.50 19.35 96 ARG A CA 1
ATOM 761 C CA B ARG A 1 112 ? 0.278 7.012 18.214 0.50 19.70 96 ARG A CA 1
ATOM 762 C C A ARG A 1 112 ? -0.028 5.529 17.836 0.50 22.86 96 ARG A C 1
ATOM 763 C C B ARG A 1 112 ? 0.019 5.532 17.873 0.50 23.10 96 ARG A C 1
ATOM 764 O O A ARG A 1 112 ? 0.256 5.077 16.725 0.50 22.25 96 ARG A O 1
ATOM 765 O O B ARG A 1 112 ? 0.342 5.091 16.769 0.50 22.61 96 ARG A O 1
ATOM 780 N N . LEU A 1 113 ? -0.594 4.794 18.814 1.00 21.58 97 LEU A N 1
ATOM 781 C CA . LEU A 1 113 ? -0.948 3.383 18.655 1.00 23.64 97 LEU A CA 1
ATOM 782 C C . LEU A 1 113 ? -1.945 3.225 17.493 1.00 23.70 97 LEU A C 1
ATOM 783 O O . LEU A 1 113 ? -1.716 2.408 16.609 1.00 23.27 97 LEU A O 1
ATOM 788 N N . PHE A 1 114 ? -2.968 4.098 17.437 1.00 20.42 98 PHE A N 1
ATOM 789 C CA . PHE A 1 114 ? -3.941 4.070 16.364 1.00 19.24 98 PHE A CA 1
ATOM 790 C C . PHE A 1 114 ? -3.277 4.380 15.018 1.00 21.00 98 PHE A C 1
ATOM 791 O O . PHE A 1 114 ? -3.551 3.696 14.018 1.00 21.02 98 PHE A O 1
ATOM 799 N N . LEU A 1 115 ? -2.400 5.394 14.994 1.00 17.02 99 LEU A N 1
ATOM 800 C CA . LEU A 1 115 ? -1.737 5.792 13.751 1.00 16.83 99 LEU A CA 1
ATOM 801 C C . LEU A 1 115 ? -0.797 4.701 13.253 1.00 22.17 99 LEU A C 1
ATOM 802 O O . LEU A 1 115 ? -0.706 4.477 12.047 1.00 21.98 99 LEU A O 1
ATOM 807 N N . ASP A 1 116 ? -0.126 4.003 14.187 1.00 20.16 100 ASP A N 1
ATOM 808 C CA . ASP A 1 116 ? 0.738 2.869 13.856 1.00 22.68 100 ASP A CA 1
ATOM 809 C C . ASP A 1 116 ? -0.096 1.729 13.223 1.00 25.16 100 ASP A C 1
ATOM 810 O O . ASP A 1 116 ? 0.316 1.177 12.196 1.00 25.15 100 ASP A O 1
ATOM 815 N N . ALA A 1 117 ? -1.266 1.395 13.828 1.00 22.04 101 ALA A N 1
ATOM 816 C CA . ALA A 1 117 ? -2.172 0.365 13.304 1.00 23.22 101 ALA A CA 1
ATOM 817 C C . ALA A 1 117 ? -2.682 0.731 11.855 1.00 24.85 101 ALA A C 1
ATOM 818 O O . ALA A 1 117 ? -2.696 -0.129 10.982 1.00 25.44 101 ALA A O 1
ATOM 820 N N . VAL A 1 118 ? -3.002 2.013 11.593 1.00 22.01 102 VAL A N 1
ATOM 821 C CA . VAL A 1 118 ? -3.420 2.480 10.249 1.00 21.34 102 VAL A CA 1
ATOM 822 C C . VAL A 1 118 ? -2.254 2.293 9.261 1.00 27.75 102 VAL A C 1
ATOM 823 O O . VAL A 1 118 ? -2.437 1.749 8.167 1.00 28.16 102 VAL A O 1
ATOM 827 N N . HIS A 1 119 ? -1.046 2.721 9.675 1.00 24.70 103 HIS A N 1
ATOM 828 C CA . HIS A 1 119 ? 0.179 2.632 8.894 1.00 26.59 103 HIS A CA 1
ATOM 829 C C . HIS A 1 119 ? 0.449 1.173 8.475 1.00 32.62 103 HIS A C 1
ATOM 830 O O . HIS A 1 119 ? 0.889 0.935 7.347 1.00 31.97 103 HIS A O 1
ATOM 837 N N . GLN A 1 120 ? 0.105 0.209 9.364 1.00 28.78 104 GLN A N 1
ATOM 838 C CA . GLN A 1 120 ? 0.254 -1.225 9.136 1.00 31.52 104 GLN A CA 1
ATOM 839 C C . GLN A 1 120 ? -0.986 -1.863 8.461 1.00 39.19 104 GLN A C 1
ATOM 840 O O . GLN A 1 120 ? -1.065 -3.085 8.389 1.00 39.63 104 GLN A O 1
ATOM 846 N N . ASN A 1 121 ? -1.928 -1.031 7.944 1.00 37.86 105 ASN A N 1
ATOM 847 C CA . ASN A 1 121 ? -3.142 -1.444 7.214 1.00 40.23 105 ASN A CA 1
ATOM 848 C C . ASN A 1 121 ? -4.062 -2.358 8.062 1.00 49.77 105 ASN A C 1
ATOM 849 O O . ASN A 1 121 ? -4.405 -3.466 7.652 1.00 53.40 105 ASN A O 1
ATOM 854 N N . ARG A 1 122 ? -4.451 -1.869 9.259 1.00 46.11 106 ARG A N 1
ATOM 855 C CA . ARG A 1 122 ? -5.309 -2.573 10.218 1.00 53.14 106 ARG A CA 1
ATOM 856 C C . ARG A 1 122 ? -6.511 -1.690 10.575 1.00 101.01 106 ARG A C 1
ATOM 857 O O . ARG A 1 122 ? -7.424 -2.120 11.281 1.00 71.94 106 ARG A O 1
ATOM 865 N N . GLY B 1 18 ? -14.727 31.387 8.313 1.00 44.44 2 GLY B N 1
ATOM 866 C CA . GLY B 1 18 ? -15.602 30.984 7.220 1.00 42.00 2 GLY B CA 1
ATOM 867 C C . GLY B 1 18 ? -16.150 29.578 7.386 1.00 40.14 2 GLY B C 1
ATOM 868 O O . GLY B 1 18 ? -16.549 28.960 6.401 1.00 38.37 2 GLY B O 1
ATOM 869 N N . SER B 1 19 ? -16.184 29.065 8.631 1.00 34.77 3 SER B N 1
ATOM 870 C CA . SER B 1 19 ? -16.668 27.719 8.942 1.00 31.70 3 SER B CA 1
ATOM 871 C C . SER B 1 19 ? -18.161 27.573 8.610 1.00 32.21 3 SER B C 1
ATOM 872 O O . SER B 1 19 ? -18.921 28.534 8.749 1.00 29.83 3 SER B O 1
ATOM 875 N N . LEU B 1 20 ? -18.564 26.383 8.157 1.00 25.99 4 LEU B N 1
ATOM 876 C CA . LEU B 1 20 ? -19.946 26.071 7.794 1.00 25.35 4 LEU B CA 1
ATOM 877 C C . LEU B 1 20 ? -20.365 24.825 8.554 1.00 27.78 4 LEU B C 1
ATOM 878 O O . LEU B 1 20 ? -20.058 23.701 8.151 1.00 26.19 4 LEU B O 1
ATOM 883 N N . LYS B 1 21 ? -20.976 25.043 9.710 1.00 22.27 5 LYS B N 1
ATOM 884 C CA . LYS B 1 21 ? -21.380 23.973 10.591 1.00 22.26 5 LYS B CA 1
ATOM 885 C C . LYS B 1 21 ? -22.766 24.271 11.066 1.00 27.50 5 LYS B C 1
ATOM 886 O O . LYS B 1 21 ? -23.067 25.413 11.453 1.00 26.98 5 LYS B O 1
ATOM 892 N N . ILE B 1 22 ? -23.615 23.234 11.036 1.00 22.48 6 ILE B N 1
ATOM 893 C CA . ILE B 1 22 ? -25.018 23.320 11.450 1.00 22.92 6 ILE B CA 1
ATOM 894 C C . ILE B 1 22 ? -25.361 22.132 12.335 1.00 27.90 6 ILE B C 1
ATOM 895 O O . ILE B 1 22 ? -24.900 21.025 12.050 1.00 26.69 6 ILE B O 1
ATOM 900 N N . HIS B 1 23 ? -26.130 22.367 13.426 1.00 25.81 7 HIS B N 1
ATOM 901 C CA . HIS B 1 23 ? -26.544 21.355 14.417 1.00 26.66 7 HIS B CA 1
ATOM 902 C C . HIS B 1 23 ? -28.041 21.040 14.299 1.00 28.31 7 HIS B C 1
ATOM 903 O O . HIS B 1 23 ? -28.834 21.939 14.022 1.00 27.46 7 HIS B O 1
ATOM 910 N N . GLY B 1 24 ? -28.412 19.782 14.533 1.00 22.52 8 GLY B N 1
ATOM 911 C CA . GLY B 1 24 ? -29.807 19.363 14.500 1.00 22.36 8 GLY B CA 1
ATOM 912 C C . GLY B 1 24 ? -30.028 17.863 14.392 1.00 25.83 8 GLY B C 1
ATOM 913 O O . GLY B 1 24 ? -29.060 17.110 14.271 1.00 24.19 8 GLY B O 1
ATOM 914 N N . PRO B 1 25 ? -31.299 17.390 14.418 1.00 23.53 9 PRO B N 1
ATOM 915 C CA . PRO B 1 25 ? -31.550 15.961 14.206 1.00 24.31 9 PRO B CA 1
ATOM 916 C C . PRO B 1 25 ? -31.100 15.575 12.802 1.00 26.41 9 PRO B C 1
ATOM 917 O O . PRO B 1 25 ? -31.403 16.289 11.858 1.00 25.70 9 PRO B O 1
ATOM 921 N N . ILE B 1 26 ? -30.353 14.471 12.679 1.00 22.83 10 ILE B N 1
ATOM 922 C CA . ILE B 1 26 ? -29.832 13.972 11.410 1.00 22.55 10 ILE B CA 1
ATOM 923 C C . ILE B 1 26 ? -30.372 12.576 11.101 1.00 29.69 10 ILE B C 1
ATOM 924 O O . ILE B 1 26 ? -30.436 11.723 11.992 1.00 30.12 10 ILE B O 1
ATOM 929 N N . ARG B 1 27 ? -30.717 12.341 9.822 1.00 27.70 11 ARG B N 1
ATOM 930 C CA . ARG B 1 27 ? -31.188 11.050 9.281 1.00 30.08 11 ARG B CA 1
ATOM 931 C C . ARG B 1 27 ? -30.372 10.789 7.992 1.00 37.11 11 ARG B C 1
ATOM 932 O O . ARG B 1 27 ? -30.382 11.640 7.085 1.00 35.34 11 ARG B O 1
ATOM 935 N N A ILE B 1 28 ? -29.643 9.657 7.932 0.50 35.84 12 ILE B N 1
ATOM 936 N N B ILE B 1 28 ? -29.642 9.657 7.933 0.50 35.80 12 ILE B N 1
ATOM 937 C CA A ILE B 1 28 ? -28.811 9.290 6.776 0.50 36.68 12 ILE B CA 1
ATOM 938 C CA B ILE B 1 28 ? -28.813 9.285 6.778 0.50 36.62 12 ILE B CA 1
ATOM 939 C C A ILE B 1 28 ? -29.197 7.899 6.237 0.50 46.73 12 ILE B C 1
ATOM 940 C C B ILE B 1 28 ? -29.212 7.899 6.238 0.50 46.72 12 ILE B C 1
ATOM 941 O O A ILE B 1 28 ? -29.296 6.942 7.006 0.50 47.74 12 ILE B O 1
ATOM 942 O O B ILE B 1 28 ? -29.335 6.945 7.008 0.50 47.76 12 ILE B O 1
ATOM 951 N N . ARG B 1 29 ? -29.395 7.808 4.907 1.00 46.58 13 ARG B N 1
ATOM 952 C CA . ARG B 1 29 ? -29.728 6.581 4.181 1.00 51.18 13 ARG B CA 1
ATOM 953 C C . ARG B 1 29 ? -28.541 6.259 3.243 1.00 60.18 13 ARG B C 1
ATOM 954 O O . ARG B 1 29 ? -28.443 6.836 2.158 1.00 60.02 13 ARG B O 1
ATOM 956 N N . SER B 1 30 ? -27.605 5.395 3.697 1.00 60.52 14 SER B N 1
ATOM 957 C CA . SER B 1 30 ? -26.409 4.986 2.934 1.00 61.93 14 SER B CA 1
ATOM 958 C C . SER B 1 30 ? -25.887 3.609 3.370 1.00 68.97 14 SER B C 1
ATOM 959 O O . SER B 1 30 ? -25.777 2.691 2.553 1.00 71.67 14 SER B O 1
ATOM 962 N N . GLY B 1 34 ? -27.793 1.264 5.761 1.00 71.60 18 GLY B N 1
ATOM 963 C CA . GLY B 1 34 ? -29.185 1.557 5.445 1.00 72.21 18 GLY B CA 1
ATOM 964 C C . GLY B 1 34 ? -29.704 2.832 6.081 1.00 72.14 18 GLY B C 1
ATOM 965 O O . GLY B 1 34 ? -28.931 3.585 6.683 1.00 69.12 18 GLY B O 1
ATOM 966 N N . ILE B 1 35 ? -31.031 3.072 5.948 1.00 68.63 19 ILE B N 1
ATOM 967 C CA . ILE B 1 35 ? -31.741 4.240 6.478 1.00 65.67 19 ILE B CA 1
ATOM 968 C C . ILE B 1 35 ? -31.733 4.262 8.018 1.00 67.01 19 ILE B C 1
ATOM 969 O O . ILE B 1 35 ? -32.225 3.327 8.656 1.00 69.27 19 ILE B O 1
ATOM 971 N N . THR B 1 36 ? -31.157 5.327 8.608 1.00 58.59 20 THR B N 1
ATOM 972 C CA . THR B 1 36 ? -31.078 5.471 10.067 1.00 56.99 20 THR B CA 1
ATOM 973 C C . THR B 1 36 ? -32.318 6.179 10.641 1.00 58.86 20 THR B C 1
ATOM 974 O O . THR B 1 36 ? -33.180 6.636 9.884 1.00 59.60 20 THR B O 1
ATOM 978 N N . LYS B 1 37 ? -32.396 6.260 11.984 1.00 52.32 21 LYS B N 1
ATOM 979 C CA . LYS B 1 37 ? -33.423 7.007 12.710 1.00 50.55 21 LYS B CA 1
ATOM 980 C C . LYS B 1 37 ? -32.835 8.423 12.942 1.00 46.72 21 LYS B C 1
ATOM 981 O O . LYS B 1 37 ? -31.628 8.603 12.763 1.00 44.70 21 LYS B O 1
ATOM 983 N N . TRP B 1 38 ? -33.664 9.414 13.331 1.00 39.23 22 TRP B N 1
ATOM 984 C CA . TRP B 1 38 ? -33.170 10.765 13.605 1.00 35.27 22 TRP B CA 1
ATOM 985 C C . TRP B 1 38 ? -32.263 10.739 14.823 1.00 35.55 22 TRP B C 1
ATOM 986 O O . TRP B 1 38 ? -32.622 10.158 15.844 1.00 35.85 22 TRP B O 1
ATOM 997 N N . LYS B 1 39 ? -31.068 11.314 14.687 1.00 28.23 23 LYS B N 1
ATOM 998 C CA . LYS B 1 39 ? -30.073 11.380 15.754 1.00 27.93 23 LYS B CA 1
ATOM 999 C C . LYS B 1 39 ? -29.513 12.788 15.815 1.00 29.69 23 LYS B C 1
ATOM 1000 O O . LYS B 1 39 ? -29.165 13.348 14.772 1.00 27.44 23 LYS B O 1
ATOM 1006 N N . GLU B 1 40 ? -29.402 13.365 17.026 1.00 25.69 24 GLU B N 1
ATOM 1007 C CA . GLU B 1 40 ? -28.829 14.704 17.174 1.00 23.39 24 GLU B CA 1
ATOM 1008 C C . GLU B 1 40 ? -27.370 14.665 16.730 1.00 26.13 24 GLU B C 1
ATOM 1009 O O . GLU B 1 40 ? -26.654 13.714 17.040 1.00 24.20 24 GLU B O 1
ATOM 1015 N N . GLY B 1 41 ? -26.950 15.690 16.009 1.00 23.78 25 GLY B N 1
ATOM 1016 C CA . GLY B 1 41 ? -25.558 15.791 15.580 1.00 22.49 25 GLY B CA 1
ATOM 1017 C C . GLY B 1 41 ? -25.292 17.063 14.829 1.00 23.61 25 GLY B C 1
ATOM 1018 O O . GLY B 1 41 ? -26.028 18.031 14.993 1.00 22.96 25 GLY B O 1
ATOM 1019 N N . SER B 1 42 ? -24.277 17.052 13.960 1.00 17.92 26 SER B N 1
ATOM 1020 C CA . SER B 1 42 ? -23.946 18.221 13.166 1.00 17.01 26 SER B CA 1
ATOM 1021 C C . SER B 1 42 ? -23.393 17.857 11.804 1.00 19.91 26 SER B C 1
ATOM 1022 O O . SER B 1 42 ? -22.845 16.764 11.616 1.00 19.19 26 SER B O 1
ATOM 1025 N N . PHE B 1 43 ? -23.561 18.776 10.857 1.00 16.85 27 PHE B N 1
ATOM 1026 C CA . PHE B 1 43 ? -22.975 18.708 9.525 1.00 17.18 27 PHE B CA 1
ATOM 1027 C C . PHE B 1 43 ? -21.881 19.756 9.525 1.00 21.06 27 PHE B C 1
ATOM 1028 O O . PHE B 1 43 ? -22.136 20.887 9.945 1.00 20.47 27 PHE B O 1
ATOM 1036 N N . GLU B 1 44 ? -20.685 19.414 9.027 1.00 16.38 28 GLU B N 1
ATOM 1037 C CA . GLU B 1 44 ? -19.607 20.400 8.971 1.00 17.28 28 GLU B CA 1
ATOM 1038 C C . GLU B 1 44 ? -18.875 20.279 7.642 1.00 21.21 28 GLU B C 1
ATOM 1039 O O . GLU B 1 44 ? -18.540 19.171 7.238 1.00 20.62 28 GLU B O 1
ATOM 1045 N N . ILE B 1 45 ? -18.593 21.419 6.980 1.00 16.82 29 ILE B N 1
ATOM 1046 C CA . ILE B 1 45 ? -17.820 21.416 5.745 1.00 15.92 29 ILE B CA 1
ATOM 1047 C C . ILE B 1 45 ? -16.341 21.362 6.108 1.00 18.29 29 ILE B C 1
ATOM 1048 O O . ILE B 1 45 ? -15.889 22.090 7.002 1.00 17.74 29 ILE B O 1
ATOM 1053 N N . VAL B 1 46 ? -15.582 20.533 5.377 1.00 14.05 30 VAL B N 1
ATOM 1054 C CA . VAL B 1 46 ? -14.116 20.417 5.525 1.00 13.76 30 VAL B CA 1
ATOM 1055 C C . VAL B 1 46 ? -13.552 20.361 4.101 1.00 17.21 30 VAL B C 1
ATOM 1056 O O . VAL B 1 46 ? -14.295 20.078 3.158 1.00 17.65 30 VAL B O 1
ATOM 1060 N N . GLU B 1 47 ? -12.248 20.572 3.935 1.00 16.83 31 GLU B N 1
ATOM 1061 C CA . GLU B 1 47 ? -11.685 20.499 2.600 1.00 18.85 31 GLU B CA 1
ATOM 1062 C C . GLU B 1 47 ? -10.272 19.925 2.585 1.00 24.39 31 GLU B C 1
ATOM 1063 O O . GLU B 1 47 ? -9.556 20.001 3.593 1.00 21.76 31 GLU B O 1
ATOM 1069 N N . LYS B 1 48 ? -9.901 19.311 1.454 1.00 26.25 32 LYS B N 1
ATOM 1070 C CA . LYS B 1 48 ? -8.579 18.710 1.170 1.00 31.74 32 LYS B CA 1
ATOM 1071 C C . LYS B 1 48 ? -8.174 19.307 -0.170 1.00 44.71 32 LYS B C 1
ATOM 1072 O O . LYS B 1 48 ? -8.851 19.047 -1.161 1.00 47.19 32 LYS B O 1
ATOM 1078 N N . GLU B 1 49 ? -7.128 20.154 -0.195 1.00 45.21 33 GLU B N 1
ATOM 1079 C CA . GLU B 1 49 ? -6.688 20.884 -1.392 1.00 47.90 33 GLU B CA 1
ATOM 1080 C C . GLU B 1 49 ? -7.920 21.614 -1.937 1.00 54.16 33 GLU B C 1
ATOM 1081 O O . GLU B 1 49 ? -8.486 22.417 -1.185 1.00 54.60 33 GLU B O 1
ATOM 1083 N N . ASN B 1 50 ? -8.417 21.259 -3.153 1.00 50.32 34 ASN B N 1
ATOM 1084 C CA . ASN B 1 50 ? -9.635 21.862 -3.710 1.00 48.98 34 ASN B CA 1
ATOM 1085 C C . ASN B 1 50 ? -10.910 21.012 -3.454 1.00 47.43 34 ASN B C 1
ATOM 1086 O O . ASN B 1 50 ? -12.015 21.501 -3.699 1.00 48.70 34 ASN B O 1
ATOM 1088 N N . LYS B 1 51 ? -10.759 19.764 -2.956 1.00 37.74 35 LYS B N 1
ATOM 1089 C CA . LYS B 1 51 ? -11.856 18.836 -2.699 1.00 33.38 35 LYS B CA 1
ATOM 1090 C C . LYS B 1 51 ? -12.613 19.200 -1.424 1.00 31.68 35 LYS B C 1
ATOM 1091 O O . LYS B 1 51 ? -12.028 19.324 -0.343 1.00 30.34 35 LYS B O 1
ATOM 1096 N N . VAL B 1 52 ? -13.920 19.331 -1.559 1.00 23.35 36 VAL B N 1
ATOM 1097 C CA . VAL B 1 52 ? -14.825 19.696 -0.475 1.00 20.37 36 VAL B CA 1
ATOM 1098 C C . VAL B 1 52 ? -15.528 18.433 0.009 1.00 22.06 36 VAL B C 1
ATOM 1099 O O . VAL B 1 52 ? -16.037 17.660 -0.803 1.00 23.13 36 VAL B O 1
ATOM 1103 N N . SER B 1 53 ? -15.600 18.260 1.327 1.00 15.96 37 SER B N 1
ATOM 1104 C CA . SER B 1 53 ? -16.288 17.133 1.941 1.00 15.64 37 SER B CA 1
ATOM 1105 C C . SER B 1 53 ? -17.187 17.596 3.085 1.00 20.63 37 SER B C 1
ATOM 1106 O O . SER B 1 53 ? -17.137 18.759 3.456 1.00 21.54 37 SER B O 1
ATOM 1109 N N . LEU B 1 54 ? -18.042 16.709 3.593 1.00 17.08 38 LEU B N 1
ATOM 1110 C CA . LEU B 1 54 ? -18.957 17.017 4.685 1.00 15.61 38 LEU B CA 1
ATOM 1111 C C . LEU B 1 54 ? -18.732 15.955 5.738 1.00 17.21 38 LEU B C 1
ATOM 1112 O O . LEU B 1 54 ? -18.833 14.752 5.435 1.00 18.27 38 LEU B O 1
ATOM 1117 N N . VAL B 1 55 ? -18.480 16.386 6.967 1.00 13.27 39 VAL B N 1
ATOM 1118 C CA . VAL B 1 55 ? -18.263 15.470 8.110 1.00 13.33 39 VAL B CA 1
ATOM 1119 C C . VAL B 1 55 ? -19.539 15.453 8.949 1.00 18.63 39 VAL B C 1
ATOM 1120 O O . VAL B 1 55 ? -20.059 16.520 9.316 1.00 17.95 39 VAL B O 1
ATOM 1124 N N . VAL B 1 56 ? -20.024 14.253 9.284 1.00 16.59 40 VAL B N 1
ATOM 1125 C CA . VAL B 1 56 ? -21.221 14.100 10.110 1.00 17.49 40 VAL B CA 1
ATOM 1126 C C . VAL B 1 56 ? -20.794 13.683 11.528 1.00 20.37 40 VAL B C 1
ATOM 1127 O O . VAL B 1 56 ? -20.232 12.606 11.691 1.00 18.50 40 VAL B O 1
ATOM 1131 N N . HIS B 1 57 ? -21.051 14.538 12.536 1.00 18.22 41 HIS B N 1
ATOM 1132 C CA . HIS B 1 57 ? -20.740 14.198 13.937 1.00 20.09 41 HIS B CA 1
ATOM 1133 C C . HIS B 1 57 ? -22.060 13.846 14.607 1.00 24.68 41 HIS B C 1
ATOM 1134 O O . HIS B 1 57 ? -23.036 14.559 14.399 1.00 23.56 41 HIS B O 1
ATOM 1141 N N . TYR B 1 58 ? -22.114 12.757 15.375 1.00 21.62 42 TYR B N 1
ATOM 1142 C CA . TYR B 1 58 ? -23.336 12.429 16.116 1.00 23.64 42 TYR B CA 1
ATOM 1143 C C . TYR B 1 58 ? -23.105 12.688 17.587 1.00 31.20 42 TYR B C 1
ATOM 1144 O O . TYR B 1 58 ? -21.957 12.616 18.052 1.00 31.02 42 TYR B O 1
ATOM 1153 N N . ASN B 1 59 ? -24.194 12.909 18.337 1.00 30.76 43 ASN B N 1
ATOM 1154 C CA . ASN 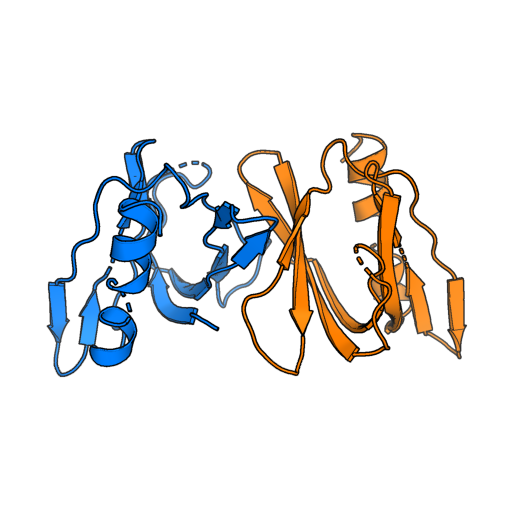B 1 59 ? -24.123 13.100 19.794 1.00 31.86 43 ASN B CA 1
ATOM 1155 C C . ASN B 1 59 ? -23.733 11.819 20.527 1.00 35.48 43 ASN B C 1
ATOM 1156 O O . ASN B 1 59 ? -23.156 11.905 21.601 1.00 36.00 43 ASN B O 1
ATOM 1161 N N . THR B 1 60 ? -24.030 10.634 19.941 1.00 32.50 44 THR B N 1
ATOM 1162 C CA . THR B 1 60 ? -23.722 9.322 20.513 1.00 33.95 44 THR B CA 1
ATOM 1163 C C . THR B 1 60 ? -22.213 8.968 20.422 1.00 40.31 44 THR B C 1
ATOM 1164 O O . THR B 1 60 ? -21.815 7.871 20.834 1.00 41.69 44 THR B O 1
ATOM 1168 N N . GLY B 1 61 ? -21.401 9.897 19.907 1.00 35.69 45 GLY B N 1
ATOM 1169 C CA . GLY B 1 61 ? -19.961 9.719 19.760 1.00 34.73 45 GLY B CA 1
ATOM 1170 C C . GLY B 1 61 ? -19.590 8.894 18.551 1.00 36.49 45 GLY B C 1
ATOM 1171 O O . GLY B 1 61 ? -20.237 8.996 17.506 1.00 35.75 45 GLY B O 1
ATOM 1172 N N . GLY B 1 62 ? -18.540 8.095 18.688 1.00 31.86 46 GLY B N 1
ATOM 1173 C CA . GLY B 1 62 ? -18.034 7.268 17.598 1.00 31.93 46 GLY B CA 1
ATOM 1174 C C . GLY B 1 62 ? -17.157 8.045 16.623 1.00 30.75 46 GLY B C 1
ATOM 1175 O O . GLY B 1 62 ? -16.944 9.246 16.804 1.00 28.08 46 GLY B O 1
ATOM 1176 N N . ILE B 1 63 ? -16.594 7.355 15.610 1.00 25.28 47 ILE B N 1
ATOM 1177 C CA . ILE B 1 63 ? -15.756 7.997 14.597 1.00 22.02 47 ILE B CA 1
ATOM 1178 C C . ILE B 1 63 ? -16.670 8.717 13.627 1.00 23.68 47 ILE B C 1
ATOM 1179 O O . ILE B 1 63 ? -17.473 8.043 12.974 1.00 23.60 47 ILE B O 1
ATOM 1184 N N . PRO B 1 64 ? -16.543 10.060 13.474 1.00 18.63 48 PRO B N 1
ATOM 1185 C CA . PRO B 1 64 ? -17.378 10.770 12.491 1.00 17.05 48 PRO B CA 1
ATOM 1186 C C . PRO B 1 64 ? -17.137 10.271 11.074 1.00 20.63 48 PRO B C 1
ATOM 1187 O O . PRO B 1 64 ? -16.017 9.894 10.733 1.00 18.32 48 PRO B O 1
ATOM 1191 N N . ARG B 1 65 ? -18.206 10.243 10.258 1.00 20.19 49 ARG B N 1
ATOM 1192 C CA . ARG B 1 65 ? -18.125 9.829 8.856 1.00 21.23 49 ARG B CA 1
ATOM 1193 C C . ARG B 1 65 ? -17.953 11.024 7.963 1.00 22.14 49 ARG B C 1
ATOM 1194 O O . ARG B 1 65 ? -18.556 12.069 8.188 1.00 20.49 49 ARG B O 1
ATOM 1202 N N . ILE B 1 66 ? -17.167 10.861 6.925 1.00 18.27 50 ILE B N 1
ATOM 1203 C CA . ILE B 1 66 ? -16.903 11.925 5.963 1.00 16.61 50 ILE B CA 1
ATOM 1204 C C . ILE B 1 66 ? -17.486 11.545 4.573 1.00 22.15 50 ILE B C 1
ATOM 1205 O O . ILE B 1 66 ? -17.317 10.415 4.116 1.00 23.12 50 ILE B O 1
ATOM 1210 N N . PHE B 1 67 ? -18.189 12.493 3.934 1.00 17.57 51 PHE B N 1
ATOM 1211 C CA . PHE B 1 67 ? -18.845 12.314 2.634 1.00 17.82 51 PHE B CA 1
ATOM 1212 C C . PHE B 1 67 ? -18.238 13.296 1.658 1.00 23.44 51 PHE B C 1
ATOM 1213 O O . PHE B 1 67 ? -18.123 14.492 1.953 1.00 23.42 51 PHE B O 1
ATOM 1221 N N . GLN B 1 68 ? -17.828 12.807 0.510 1.00 21.15 52 GLN B N 1
ATOM 1222 C CA . GLN B 1 68 ? -17.262 13.681 -0.496 1.00 21.73 52 GLN B CA 1
ATOM 1223 C C . GLN B 1 68 ? -18.400 14.485 -1.140 1.00 25.66 52 GLN B C 1
ATOM 1224 O O . GLN B 1 68 ? -19.457 13.921 -1.449 1.00 26.44 52 GLN B O 1
ATOM 1230 N N . LEU B 1 69 ? -18.167 15.790 -1.352 1.00 20.22 53 LEU B N 1
ATOM 1231 C CA . LEU B 1 69 ? -19.127 16.690 -2.000 1.00 19.23 53 LEU B CA 1
ATOM 1232 C C . LEU B 1 69 ? -18.696 17.069 -3.414 1.00 24.79 53 LEU B C 1
ATOM 1233 O O . LEU B 1 69 ? -19.528 17.089 -4.331 1.00 25.63 53 LEU B O 1
ATOM 1238 N N . SER B 1 70 ? -17.407 17.396 -3.599 1.00 23.05 54 SER B N 1
ATOM 1239 C CA . SER B 1 70 ? -16.870 17.764 -4.912 1.00 24.50 54 SER B CA 1
ATOM 1240 C C . SER B 1 70 ? -17.103 16.629 -5.918 1.00 32.07 54 SER B C 1
ATOM 1241 O O . SER B 1 70 ? -16.780 15.480 -5.616 1.00 31.06 54 SER B O 1
ATOM 1244 N N . HIS B 1 71 ? -17.768 16.948 -7.056 1.00 31.00 55 HIS B N 1
ATOM 1245 C CA . HIS B 1 71 ? -18.147 16.034 -8.153 1.00 33.88 55 HIS B CA 1
ATOM 1246 C C . HIS B 1 71 ? -18.981 14.820 -7.639 1.00 35.96 55 HIS B C 1
ATOM 1247 O O . HIS B 1 71 ? -18.971 13.751 -8.250 1.00 38.51 55 HIS B O 1
ATOM 1254 N N . ASN B 1 72 ? -19.729 15.009 -6.549 1.00 28.11 56 ASN B N 1
ATOM 1255 C CA . ASN B 1 72 ? -20.503 13.944 -5.928 1.00 27.66 56 ASN B CA 1
ATOM 1256 C C . ASN B 1 72 ? -21.881 14.390 -5.457 1.00 30.67 56 ASN B C 1
ATOM 1257 O O . ASN B 1 72 ? -22.567 13.598 -4.827 1.00 31.35 56 ASN B O 1
ATOM 1262 N N . ILE B 1 73 ? -22.318 15.620 -5.774 1.00 27.07 57 ILE B N 1
ATOM 1263 C CA . ILE B 1 73 ? -23.673 16.057 -5.401 1.00 25.47 57 ILE B CA 1
ATOM 1264 C C . ILE B 1 73 ? -24.641 15.761 -6.550 1.00 31.85 57 ILE B C 1
ATOM 1265 O O . ILE B 1 73 ? -24.315 15.978 -7.717 1.00 33.26 57 ILE B O 1
ATOM 1270 N N . LYS B 1 74 ? -25.835 15.268 -6.211 1.00 30.02 58 LYS B N 1
ATOM 1271 C CA . LYS B 1 74 ? -26.875 14.977 -7.189 1.00 32.40 58 LYS B CA 1
ATOM 1272 C C . LYS B 1 74 ? -28.010 15.976 -7.016 1.00 35.41 58 LYS B C 1
ATOM 1273 O O . LYS B 1 74 ? -28.481 16.520 -8.004 1.00 35.79 58 LYS B O 1
ATOM 1277 N N . ASN B 1 75 ? -28.419 16.242 -5.763 1.00 29.95 59 ASN B N 1
ATOM 1278 C CA . ASN B 1 75 ? -29.547 17.113 -5.446 1.00 30.59 59 ASN B CA 1
ATOM 1279 C C . ASN B 1 75 ? -29.363 17.814 -4.108 1.00 31.06 59 ASN B C 1
ATOM 1280 O O . ASN B 1 75 ? -28.851 17.212 -3.175 1.00 28.10 59 ASN B O 1
ATOM 1285 N N . VAL B 1 76 ? -29.814 19.076 -4.013 1.00 28.24 60 VAL B N 1
ATOM 1286 C CA . VAL B 1 76 ? -29.789 19.887 -2.787 1.00 26.89 60 VAL B CA 1
ATOM 1287 C C . VAL B 1 76 ? -31.203 20.433 -2.635 1.00 32.10 60 VAL B C 1
ATOM 1288 O O . VAL B 1 76 ? -31.640 21.236 -3.461 1.00 33.11 60 VAL B O 1
ATOM 1292 N N . VAL B 1 77 ? -31.931 19.969 -1.614 1.00 29.27 61 VAL B N 1
ATOM 1293 C CA . VAL B 1 77 ? -33.307 20.403 -1.381 1.00 31.84 61 VAL B CA 1
ATOM 1294 C C . VAL B 1 77 ? -33.393 21.076 -0.012 1.00 35.40 61 VAL B C 1
ATOM 1295 O O . VAL B 1 77 ? -32.827 20.582 0.958 1.00 31.85 61 VAL B O 1
ATOM 1299 N N . LEU B 1 78 ? -34.095 22.207 0.050 1.00 34.47 62 LEU B N 1
ATOM 1300 C CA . LEU B 1 78 ? -34.314 22.966 1.271 1.00 34.96 62 LEU B CA 1
ATOM 1301 C C . LEU B 1 78 ? -35.814 23.171 1.456 1.00 42.93 62 LEU B C 1
ATOM 1302 O O . LEU B 1 78 ? -36.472 23.695 0.560 1.00 45.50 62 LEU B O 1
ATOM 1307 N N . ARG B 1 79 ? -36.368 22.699 2.578 1.00 40.33 63 ARG B N 1
ATOM 1308 C CA . ARG B 1 79 ? -37.805 22.819 2.836 1.00 43.17 63 ARG B CA 1
ATOM 1309 C C . ARG B 1 79 ? -38.112 23.418 4.212 1.00 47.14 63 ARG B C 1
ATOM 1310 O O . ARG B 1 79 ? -37.399 23.108 5.167 1.00 43.53 63 ARG B O 1
ATOM 1312 N N . PRO B 1 80 ? -39.188 24.243 4.344 1.00 45.96 64 PRO B N 1
ATOM 1313 C CA . PRO B 1 80 ? -39.548 24.784 5.673 1.00 45.79 64 PRO B CA 1
ATOM 1314 C C . PRO B 1 80 ? -39.847 23.672 6.674 1.00 49.93 64 PRO B C 1
ATOM 1315 O O . PRO B 1 80 ? -40.405 22.633 6.302 1.00 50.51 64 PRO B O 1
ATOM 1319 N N . SER B 1 81 ? -39.445 23.874 7.941 1.00 45.49 65 SER B N 1
ATOM 1320 C CA . SER B 1 81 ? -39.635 22.881 8.998 1.00 45.33 65 SER B CA 1
ATOM 1321 C C . SER B 1 81 ? -39.995 23.568 10.321 1.00 51.00 65 SER B C 1
ATOM 1322 O O . SER B 1 81 ? -39.287 23.436 11.329 1.00 49.31 65 SER B O 1
ATOM 1325 N N . GLY B 1 82 ? -41.104 24.289 10.286 1.00 49.99 66 GLY B N 1
ATOM 1326 C CA . GLY B 1 82 ? -41.592 25.086 11.402 1.00 51.76 66 GLY B CA 1
ATOM 1327 C C . GLY B 1 82 ? -41.220 26.536 11.180 1.00 56.33 66 GLY B C 1
ATOM 1328 O O . GLY B 1 82 ? -40.556 26.853 10.187 1.00 54.64 66 GLY B O 1
ATOM 1329 N N . ALA B 1 83 ? -41.649 27.434 12.089 1.00 54.82 67 ALA B N 1
ATOM 1330 C CA . ALA B 1 83 ? -41.340 28.867 11.976 1.00 54.80 67 ALA B CA 1
ATOM 1331 C C . ALA B 1 83 ? -39.826 29.121 12.137 1.00 51.86 67 ALA B C 1
ATOM 1332 O O . ALA B 1 83 ? -39.211 28.565 13.048 1.00 50.63 67 ALA B O 1
ATOM 1334 N N . LYS B 1 84 ? -39.233 29.900 11.201 1.00 44.17 68 LYS B N 1
ATOM 1335 C CA . LYS B 1 84 ? -37.814 30.297 11.126 1.00 41.64 68 LYS B CA 1
ATOM 1336 C C . LYS B 1 84 ? -36.826 29.108 11.047 1.00 38.58 68 LYS B C 1
ATOM 1337 O O . LYS B 1 84 ? -35.613 29.284 11.258 1.00 35.04 68 LYS B O 1
ATOM 1339 N N . GLN B 1 85 ? -37.334 27.909 10.728 1.00 32.95 69 GLN B N 1
ATOM 1340 C CA . GLN B 1 85 ? -36.496 26.719 10.643 1.00 30.87 69 GLN B CA 1
ATOM 1341 C C . GLN B 1 85 ? -36.627 26.015 9.309 1.00 33.79 69 GLN B C 1
ATOM 1342 O O . GLN B 1 85 ? -37.625 26.177 8.618 1.00 34.59 69 GLN B O 1
ATOM 1348 N N . SER B 1 86 ? -35.611 25.235 8.945 1.00 28.87 70 SER B N 1
ATOM 1349 C CA . SER B 1 86 ? -35.630 24.521 7.675 1.00 29.21 70 SER B CA 1
ATOM 1350 C C . SER B 1 86 ? -35.089 23.107 7.798 1.00 30.81 70 SER B C 1
ATOM 1351 O O . SER B 1 86 ? -34.398 22.771 8.757 1.00 26.68 70 SER B O 1
ATOM 1354 N N . ARG B 1 87 ? -35.387 22.287 6.784 1.00 29.06 71 ARG B N 1
ATOM 1355 C CA . ARG B 1 87 ? -34.862 20.949 6.665 1.00 27.83 71 ARG B CA 1
ATOM 1356 C C . ARG B 1 87 ? -34.030 20.934 5.392 1.00 29.87 71 ARG B C 1
ATOM 1357 O O . ARG B 1 87 ? -34.518 21.304 4.326 1.00 28.20 71 ARG B O 1
ATOM 1365 N N . LEU B 1 88 ? -32.774 20.514 5.512 1.00 25.87 72 LEU B N 1
ATOM 1366 C CA . LEU B 1 88 ? -31.868 20.422 4.375 1.00 26.37 72 LEU B CA 1
ATOM 1367 C C . LEU B 1 88 ? -31.750 18.953 3.980 1.00 31.08 72 LEU B C 1
ATOM 1368 O O . LEU B 1 88 ? -31.512 18.098 4.833 1.00 29.22 72 LEU B O 1
ATOM 1381 N N . LEU B 1 90 ? -29.777 16.471 1.183 1.00 25.59 74 LEU B N 1
ATOM 1382 C CA . LEU B 1 90 ? -28.674 16.369 0.254 1.00 25.32 74 LEU B CA 1
ATOM 1383 C C . LEU B 1 90 ? -28.584 14.949 -0.292 1.00 30.43 74 LEU B C 1
ATOM 1384 O O . LEU B 1 90 ? -28.363 13.995 0.464 1.00 29.66 74 LEU B O 1
ATOM 1389 N N . THR B 1 91 ? -28.717 14.816 -1.613 1.00 27.04 75 THR B N 1
ATOM 1390 C CA . THR B 1 91 ? -28.562 13.521 -2.276 1.00 28.70 75 THR B CA 1
ATOM 1391 C C . THR B 1 91 ? -27.224 13.547 -3.009 1.00 31.23 75 THR B C 1
ATOM 1392 O O . THR B 1 91 ? -26.925 14.509 -3.729 1.00 29.97 75 THR B O 1
ATOM 1396 N N . LEU B 1 92 ? -26.429 12.493 -2.813 1.00 27.35 76 LEU B N 1
ATOM 1397 C CA . LEU B 1 92 ? -25.126 12.341 -3.453 1.00 27.56 76 LEU B CA 1
ATOM 1398 C C . LEU B 1 92 ? -25.225 11.442 -4.676 1.00 34.33 76 LEU B C 1
ATOM 1399 O O . LEU B 1 92 ? -26.204 10.709 -4.809 1.00 36.39 76 LEU B O 1
ATOM 1404 N N . GLN B 1 93 ? -24.211 11.486 -5.559 1.00 31.40 77 GLN B N 1
ATOM 1405 C CA . GLN B 1 93 ? -24.205 10.723 -6.816 1.00 35.23 77 GLN B CA 1
ATOM 1406 C C . GLN B 1 93 ? -24.178 9.194 -6.618 1.00 43.41 77 GLN B C 1
ATOM 1407 O O . GLN B 1 93 ? -24.595 8.475 -7.522 1.00 46.12 77 GLN B O 1
ATOM 1413 N N . ASP B 1 94 ? -23.769 8.703 -5.425 1.00 40.14 78 ASP B N 1
ATOM 1414 C CA . ASP B 1 94 ? -23.793 7.270 -5.102 1.00 43.03 78 ASP B CA 1
ATOM 1415 C C . ASP B 1 94 ? -25.156 6.872 -4.475 1.00 49.97 78 ASP B C 1
ATOM 1416 O O . ASP B 1 94 ? -25.297 5.762 -3.966 1.00 51.57 78 ASP B O 1
ATOM 1421 N N . ASN B 1 95 ? -26.147 7.796 -4.519 1.00 46.79 79 ASN B N 1
ATOM 1422 C CA . ASN B 1 95 ? -27.523 7.677 -4.002 1.00 47.80 79 ASN B CA 1
ATOM 1423 C C . ASN B 1 95 ? -27.603 7.832 -2.459 1.00 49.94 79 ASN B C 1
ATOM 1424 O O . ASN B 1 95 ? -28.692 7.667 -1.897 1.00 51.21 79 ASN B O 1
ATOM 1426 N N . SER B 1 96 ? -26.481 8.203 -1.791 1.00 42.78 80 SER B N 1
ATOM 1427 C CA . SER B 1 96 ? -26.483 8.492 -0.349 1.00 40.30 80 SER B CA 1
ATOM 1428 C C . SER B 1 96 ? -27.408 9.697 -0.118 1.00 40.42 80 SER B C 1
ATOM 1429 O O . SER B 1 96 ? -27.378 10.652 -0.899 1.00 37.76 80 SER B O 1
ATOM 1432 N N . PHE B 1 97 ? -28.270 9.609 0.901 1.00 36.72 81 PHE B N 1
ATOM 1433 C CA . PHE B 1 97 ? -29.231 10.648 1.248 1.00 36.02 81 PHE B CA 1
ATOM 1434 C C . PHE B 1 97 ? -28.961 11.120 2.677 1.00 35.69 81 PHE B C 1
ATOM 1435 O O . PHE B 1 97 ? -28.932 10.300 3.594 1.00 34.49 81 PHE B O 1
ATOM 1443 N N . LEU B 1 98 ? -28.700 12.431 2.844 1.00 29.09 82 LEU B N 1
ATOM 1444 C CA . LEU B 1 98 ? -28.362 13.068 4.127 1.00 26.10 82 LEU B CA 1
ATOM 1445 C C . LEU B 1 98 ? -29.373 14.153 4.417 1.00 28.31 82 LEU B C 1
ATOM 1446 O O . LEU B 1 98 ? -29.593 15.025 3.575 1.00 26.67 82 LEU B O 1
ATOM 1451 N N . SER B 1 99 ? -29.981 14.117 5.611 1.00 25.19 83 SER B N 1
ATOM 1452 C CA . SER B 1 99 ? -30.978 15.113 6.014 1.00 25.49 83 SER B CA 1
ATOM 1453 C C . SER B 1 99 ? -30.693 15.676 7.390 1.00 27.41 83 SER B C 1
ATOM 1454 O O . SER B 1 99 ? -30.295 14.938 8.276 1.00 27.83 83 SER B O 1
ATOM 1457 N N . ILE B 1 100 ? -30.893 16.985 7.571 1.00 22.29 84 ILE B N 1
ATOM 1458 C CA . ILE B 1 100 ? -30.700 17.621 8.878 1.00 20.28 84 ILE B CA 1
ATOM 1459 C C . ILE B 1 100 ? -31.907 18.521 9.081 1.00 22.65 84 ILE B C 1
ATOM 1460 O O . ILE B 1 100 ? -32.298 19.234 8.157 1.00 21.29 84 ILE B O 1
ATOM 1465 N N . ASP B 1 101 ? -32.557 18.416 10.248 1.00 19.55 85 ASP B N 1
ATOM 1466 C CA . ASP B 1 101 ? -33.800 19.144 10.491 1.00 20.20 85 ASP B CA 1
ATOM 1467 C C . ASP B 1 101 ? -33.625 20.252 11.532 1.00 23.59 85 ASP B C 1
ATOM 1468 O O . ASP B 1 101 ? -32.607 20.298 12.218 1.00 20.56 85 ASP B O 1
ATOM 1473 N N . LYS B 1 102 ? -34.603 21.173 11.602 1.00 21.55 86 LYS B N 1
ATOM 1474 C CA . LYS B 1 102 ? -34.725 22.237 12.611 1.00 23.32 86 LYS B CA 1
ATOM 1475 C C . LYS B 1 102 ? -33.578 23.253 12.575 1.00 27.27 86 LYS B C 1
ATOM 1476 O O . LYS B 1 102 ? -33.360 23.972 13.558 1.00 27.88 86 LYS B O 1
ATOM 1479 N N . VAL B 1 103 ? -32.927 23.378 11.412 1.00 22.20 87 VAL B N 1
ATOM 1480 C CA . VAL B 1 103 ? -31.806 24.299 11.188 1.00 21.56 87 VAL B CA 1
ATOM 1481 C C . VAL B 1 103 ? -32.339 25.731 11.100 1.00 26.88 87 VAL B C 1
ATOM 1482 O O . VAL B 1 103 ? -33.313 25.929 10.372 1.00 26.78 87 VAL B O 1
ATOM 1486 N N . PRO B 1 104 ? -31.722 26.754 11.768 1.00 25.03 88 PRO B N 1
ATOM 1487 C CA . PRO B 1 104 ? -32.212 28.147 11.578 1.00 26.92 88 PRO B CA 1
ATOM 1488 C C . PRO B 1 104 ? -32.244 28.468 10.079 1.00 30.14 88 PRO B C 1
ATOM 1489 O O . PRO B 1 104 ? -31.324 28.087 9.361 1.00 29.14 88 PRO B O 1
ATOM 1493 N N . SER B 1 105 ? -33.341 29.044 9.596 1.00 29.73 89 SER B N 1
ATOM 1494 C CA . SER B 1 105 ? -33.568 29.324 8.170 1.00 30.92 89 SER B CA 1
ATOM 1495 C C . SER B 1 105 ? -32.431 30.044 7.460 1.00 35.67 89 SER B C 1
ATOM 1496 O O . SER B 1 105 ? -32.068 29.608 6.367 1.00 34.38 89 SER B O 1
ATOM 1499 N N . LYS B 1 106 ? -31.835 31.088 8.088 1.00 34.49 90 LYS B N 1
ATOM 1500 C CA . LYS B 1 106 ? -30.710 31.852 7.523 1.00 34.73 90 LYS B CA 1
ATOM 1501 C C . LYS B 1 106 ? -29.493 30.934 7.321 1.00 35.87 90 LYS B C 1
ATOM 1502 O O . LYS B 1 106 ? -28.886 30.940 6.240 1.00 34.98 90 LYS B O 1
ATOM 1505 N N . ASP B 1 107 ? -29.163 30.125 8.352 1.00 28.30 91 ASP B N 1
ATOM 1506 C CA . ASP B 1 107 ? -28.033 29.196 8.313 1.00 25.21 91 ASP B CA 1
ATOM 1507 C C . ASP B 1 107 ? -28.195 28.152 7.212 1.00 26.65 91 ASP B C 1
ATOM 1508 O O . ASP B 1 107 ? -27.225 27.849 6.511 1.00 24.84 91 ASP B O 1
ATOM 1513 N N . ALA B 1 108 ? -29.411 27.590 7.084 1.00 22.60 92 ALA B N 1
ATOM 1514 C CA . ALA B 1 108 ? -29.745 26.580 6.084 1.00 22.29 92 ALA B CA 1
ATOM 1515 C C . ALA B 1 108 ? -29.610 27.144 4.657 1.00 24.99 92 ALA B C 1
ATOM 1516 O O . ALA B 1 108 ? -29.160 26.426 3.761 1.00 23.01 92 ALA B O 1
ATOM 1518 N N . GLU B 1 109 ? -30.000 28.419 4.454 1.00 24.03 93 GLU B N 1
ATOM 1519 C CA . GLU B 1 109 ? -29.915 29.083 3.137 1.00 24.09 93 GLU B CA 1
ATOM 1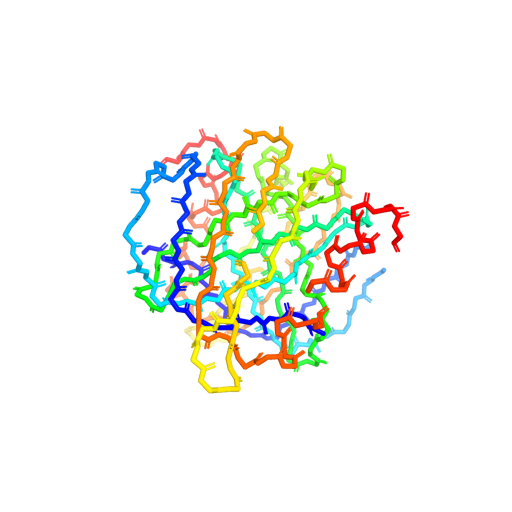520 C C . GLU B 1 109 ? -28.460 29.286 2.776 1.00 27.58 93 GLU B C 1
ATOM 1521 O O . GLU B 1 109 ? -28.071 29.018 1.636 1.00 27.56 93 GLU B O 1
ATOM 1527 N N . GLU B 1 110 ? -27.631 29.678 3.768 1.00 24.28 94 GLU B N 1
ATOM 1528 C CA . GLU B 1 110 ? -26.186 29.833 3.555 1.00 25.01 94 GLU B CA 1
ATOM 1529 C C . GLU B 1 110 ? -25.574 28.501 3.180 1.00 25.49 94 GLU B C 1
ATOM 1530 O O . GLU B 1 110 ? -24.815 28.440 2.214 1.00 24.79 94 GLU B O 1
ATOM 1544 N N . ARG B 1 112 ? -27.176 25.895 1.832 1.00 22.78 96 ARG B N 1
ATOM 1545 C CA . ARG B 1 112 ? -27.659 25.563 0.483 1.00 23.01 96 ARG B CA 1
ATOM 1546 C C . ARG B 1 112 ? -26.878 26.335 -0.596 1.00 25.25 96 ARG B C 1
ATOM 1547 O O . ARG B 1 112 ? -26.531 25.737 -1.616 1.00 24.48 96 ARG B O 1
ATOM 1555 N N . LEU B 1 113 ? -26.612 27.648 -0.389 1.00 22.99 97 LEU B N 1
ATOM 1556 C CA . LEU B 1 113 ? -25.842 28.457 -1.363 1.00 24.10 97 LEU B CA 1
ATOM 1557 C C . LEU B 1 113 ? -24.489 27.818 -1.612 1.00 25.17 97 LEU B C 1
ATOM 1558 O O . LEU B 1 113 ? -24.112 27.610 -2.761 1.00 23.89 97 LEU B O 1
ATOM 1563 N N . PHE B 1 114 ? -23.793 27.441 -0.531 1.00 23.41 98 PHE B N 1
ATOM 1564 C CA . PHE B 1 114 ? -22.480 26.794 -0.618 1.00 22.84 98 PHE B CA 1
ATOM 1565 C C . PHE B 1 114 ? -22.571 25.430 -1.323 1.00 24.93 98 PHE B C 1
ATOM 1566 O O . PHE B 1 114 ? -21.759 25.149 -2.211 1.00 24.20 98 PHE B O 1
ATOM 1574 N N . LEU B 1 115 ? -23.559 24.589 -0.933 1.00 18.85 99 LEU B N 1
ATOM 1575 C CA . LEU B 1 115 ? -23.733 23.266 -1.539 1.00 18.11 99 LEU B CA 1
ATOM 1576 C C . LEU B 1 115 ? -24.053 23.363 -3.017 1.00 23.00 99 LEU B C 1
ATOM 1577 O O . LEU B 1 115 ? -23.510 22.587 -3.802 1.00 23.57 99 LEU B O 1
ATOM 1582 N N . ASP B 1 116 ? -24.857 24.372 -3.415 1.00 21.01 100 ASP B N 1
ATOM 1583 C CA . ASP B 1 116 ? -25.188 24.621 -4.814 1.00 22.78 100 ASP B CA 1
ATOM 1584 C C . ASP B 1 116 ? -23.938 25.034 -5.590 1.00 26.41 100 ASP B C 1
ATOM 1585 O O . ASP B 1 116 ? -23.769 24.617 -6.735 1.00 26.21 100 ASP B O 1
ATOM 1590 N N . ALA B 1 117 ? -23.080 25.859 -4.970 1.00 23.75 101 ALA B N 1
ATOM 1591 C CA . ALA B 1 117 ? -21.828 26.311 -5.581 1.00 26.43 101 ALA B CA 1
ATOM 1592 C C . ALA B 1 117 ? -20.917 25.115 -5.844 1.00 30.58 101 ALA B C 1
ATOM 1593 O O . ALA B 1 117 ? -20.379 25.020 -6.939 1.00 32.05 101 ALA B O 1
ATOM 1595 N N . VAL B 1 118 ? -20.793 24.175 -4.877 1.00 26.58 102 VAL B N 1
ATOM 1596 C CA . VAL B 1 118 ? -19.970 22.954 -5.042 1.00 25.78 102 VAL B CA 1
ATOM 1597 C C . VAL B 1 118 ? -20.559 22.084 -6.182 1.00 31.07 102 VAL B C 1
ATOM 1598 O O . VAL B 1 118 ? -19.827 21.667 -7.075 1.00 32.26 102 VAL B O 1
ATOM 1602 N N . HIS B 1 119 ? -21.881 21.832 -6.136 1.00 26.22 103 HIS B N 1
ATOM 1603 C CA . HIS B 1 119 ? -22.651 21.049 -7.109 1.00 27.76 103 HIS B CA 1
ATOM 1604 C C . HIS B 1 119 ? -22.466 21.541 -8.558 1.00 36.07 103 HIS B C 1
ATOM 1605 O O . HIS B 1 119 ? -22.203 20.734 -9.446 1.00 37.10 103 HIS B O 1
ATOM 1612 N N . GLN B 1 120 ? -22.594 22.847 -8.786 1.00 35.97 104 GLN B N 1
ATOM 1613 C CA . GLN B 1 120 ? -22.489 23.413 -10.129 1.00 40.48 104 GLN B CA 1
ATOM 1614 C C . GLN B 1 120 ? -21.062 23.822 -10.495 1.00 49.95 104 GLN B C 1
ATOM 1615 O O . GLN B 1 120 ? -20.856 24.350 -11.590 1.00 52.58 104 GLN B O 1
ATOM 1621 N N . ASN B 1 121 ? -20.073 23.548 -9.598 1.00 47.84 105 ASN B N 1
ATOM 1622 C CA . ASN B 1 121 ? -18.643 23.878 -9.754 1.00 49.46 105 ASN B CA 1
ATOM 1623 C C . ASN B 1 121 ? -18.470 25.387 -10.014 1.00 56.90 105 ASN B C 1
ATOM 1624 O O . ASN B 1 121 ? -17.681 25.779 -10.879 1.00 59.48 105 ASN B O 1
ATOM 1629 N N . ARG B 1 122 ? -19.234 26.225 -9.277 1.00 52.42 106 ARG B N 1
ATOM 1630 C CA . ARG B 1 122 ? -19.258 27.675 -9.442 1.00 53.76 106 ARG B CA 1
ATOM 1631 C C . ARG B 1 122 ? -19.093 28.408 -8.107 1.00 56.57 106 ARG B C 1
ATOM 1632 O O . ARG B 1 122 ? -19.883 29.311 -7.785 1.00 56.76 106 ARG B O 1
ATOM 1634 N N . LEU B 1 123 ? -18.045 28.030 -7.338 1.00 51.40 107 LEU B N 1
ATOM 1635 C CA . LEU B 1 123 ? -17.708 28.639 -6.050 1.00 53.46 107 LEU B CA 1
ATOM 1636 C C . LEU B 1 123 ? -17.117 30.032 -6.252 1.00 88.70 107 LEU B C 1
ATOM 1637 O O . LEU B 1 123 ? -17.480 30.962 -5.538 1.00 58.22 107 LEU B O 1
#

Nearest PDB structures (foldseek):
  3u12-assembly2_B  TM=1.010E+00  e=7.498E-18  Homo sapiens
  3u12-assembly1_A  TM=9.898E-01  e=2.280E-15  Homo sapiens
  8qgy-assembly1_A  TM=6.168E-01  e=6.974E-03  Homo sapiens
  7o4l-assembly1_1  TM=6.387E-01  e=2.992E-02  Saccharomyces cerevisiae S288C
  8xcc-assembly1_A  TM=3.569E-01  e=1.804E+00  unclassified sequences

Secondary structure (DSSP, 8-state):
--EEEEEEEEE----BPPPEEEEEEEEEETTEEEEEEEETT-SPPEEEE-TTTEEE---EE-STTEEE--EETT--EEEE-SEEHHHHH--HHHHHHHTT-/---EEEEEEEEE--B---EEEEEEEEEETTEEEEEEEETT-SPPEEEE-TTTEEE---EE-STTEEE--EETT--EEEE-SEEHHHHH--HHHHHHHTT--

CATH classification: 2.30.29.180

Solvent-accessible surface area: 10505 Å² total

GO terms:
  GO:0004843 cysteine-type deubiquitinase activity (F, IDA)
  GO:0035871 protein K11-linked deubiquitination (P, IDA)
  GO:0004197 cysteine-type endopeptidase activity (F, IDA)
  GO:0071108 protein K48-linked deubiquitination (P, IDA)
  GO:0000082 G1/S transition of mitotic cell cycle (P, IDA)
  GO:0004843 cysteine-type deubiquitinase activity (F, EXP)
  GO:0005634 nucleus (C, EXP)
  GO:0005694 chromosome (C, EXP)
  GO:0016579 protein deubiquitination (P, IMP)
  GO:0006275 regulation of DNA replication (P, IMP)
  GO:0005515 protein binding (F, IPI)
  GO:0019901 protein kinase binding (F, IPI)
  GO:0004843 cysteine-type deubiquitinase activity (F, TAS)
  GO:0005654 nucleoplasm (C, TAS)
  GO:0016579 protein deubiquitination (P, TAS)
  GO:0005634 nucleus (C, IDA)

Foldseek 3Di:
DQKWWAFKWKPDVVHTDDTFTWMWDWDDDPLWIKIWTAGPVGDDIDIGTQQVWFDDKDWDDQDPQWIKIGATNNRMDMIGTRTRNVSRVVSVVSVVSNVVD/DWQKWWAFKWKPVVTDDTFTWMWTWDADPHWIWIWTATPVGDDIDIGTLAVWFDDWDWADDDPQWIKIGATNVRMDMIGTRTRNVSSVCSVVSVCRVVVND

B-factor: mean 34.24, std 15.41, range [7.09, 101.01]

Sequence (202 aa):
SLKIHGPIRIRRSQTGITKWKEGSFEIVEKENKVSLLVVHYNTGGIPRIIFQLSHNIKNVVLRPSGAKQSRLLTLQDNSFLSSIDKVPSKDAEERRLFLDAVHQNRGSLKIHGPIRIIRSGITKWKEGSFEIVEKENKVSLVVHYNTGGIPRIFQLSHNIKNVVLRPSGAKQSRLLTLQDNSFLSIDKVPSKDAEERLFLDAVHQNRL

Organism: Homo sapiens (NCBI:txid9606)